Protein AF-A0A022LLM8-F1 (afdb_monomer_lite)

Sequence (289 aa):
MHASQRLRESHFSVQIESESASVADLLPEWTVADRVGVVVHEPLGALGASLLIQAAISRFYAFDPQRRDHAAQYPPIFMFHVGGRFGDHSPMDFWPPRREVFFDDPDNPYEVLGALRDRGITRLLVPEGVATGLDYAYAAPSGWTDIHSAREQTASAFVYSESGRLGGHDVQLSTDKKQVEAMVTDVLQVEAMIEQFERSSDQDLLDLELGPSTPADLHGWLRMFVARSGEVPSALRRSMEAARKEKVAQGDFTQTYRRVSVDEALGLLVPAEHSPGIPAASVKQPAHA

Secondary structure (DSSP, 8-state):
-THHHH--GGG-EEEETTEEE-HHHHSTT--TT--EEEEE-STTGGGGGHHHHHHHHHHHHHH-THHHHTS-----EEEEEESS-----GGGT--SGGGEEEES-TT-HHHHHHHHHHTT--EEEEESS----SHHHHHSTTHHHHHHHHHHH--EEEEE-TTS--TT-SEEEEE--HHHHHHHHHHH-HHHHHHHHHHS-HHHHHTT--SS--HHHHHHHHHHHHHHGGGS-HHHHHHHHHHHHHHHHTT-EEEEEEEE-HHHHHHTSS-TTT----------PPPP-

Structure (mmCIF, N/CA/C/O backbone):
data_AF-A0A022LLM8-F1
#
_entry.id   AF-A0A022LLM8-F1
#
loop_
_atom_site.group_PDB
_atom_site.id
_atom_site.type_symbol
_atom_site.label_atom_id
_atom_site.label_alt_id
_atom_site.label_comp_id
_atom_site.label_asym_id
_atom_site.label_entity_id
_atom_site.label_seq_id
_atom_site.pdbx_PDB_ins_code
_atom_site.Cartn_x
_atom_site.Cartn_y
_atom_site.Cartn_z
_atom_site.occupancy
_atom_site.B_iso_or_equiv
_atom_site.auth_seq_id
_atom_site.auth_comp_id
_atom_site.auth_asym_id
_atom_site.auth_atom_id
_atom_site.pdbx_PDB_model_num
ATOM 1 N N . MET A 1 1 ? 13.778 8.616 -3.736 1.00 68.44 1 MET A N 1
ATOM 2 C CA . MET A 1 1 ? 12.470 8.152 -3.288 1.00 68.44 1 MET A CA 1
ATOM 3 C C . MET A 1 1 ? 11.612 9.380 -3.370 1.00 68.44 1 MET A C 1
ATOM 5 O O . MET A 1 1 ? 11.856 10.325 -2.631 1.00 68.44 1 MET A O 1
ATOM 9 N N . HIS A 1 2 ? 10.720 9.451 -4.343 1.00 78.44 2 HIS A N 1
ATOM 10 C CA . HIS A 1 2 ? 9.959 10.679 -4.556 1.00 78.44 2 HIS A CA 1
ATOM 11 C C . HIS A 1 2 ? 8.919 10.885 -3.442 1.00 78.44 2 HIS A C 1
ATOM 13 O O . HIS A 1 2 ? 8.557 12.026 -3.151 1.00 78.44 2 HIS A O 1
ATOM 19 N N . ALA A 1 3 ? 8.476 9.822 -2.750 1.00 83.12 3 ALA A N 1
ATOM 20 C CA . ALA A 1 3 ? 7.511 9.946 -1.658 1.00 83.12 3 ALA A CA 1
ATOM 21 C C . ALA A 1 3 ? 8.030 10.790 -0.481 1.00 83.12 3 ALA A C 1
ATOM 23 O O . ALA A 1 3 ? 7.250 11.512 0.145 1.00 83.12 3 ALA A O 1
ATOM 24 N N . SER A 1 4 ? 9.340 10.763 -0.191 1.00 85.50 4 SER A N 1
ATOM 25 C CA . SER A 1 4 ? 9.927 11.575 0.889 1.00 85.50 4 SER A CA 1
ATOM 26 C C . SER A 1 4 ? 9.794 13.079 0.624 1.00 85.50 4 SER A C 1
ATOM 28 O O . SER A 1 4 ? 9.658 13.872 1.560 1.00 85.50 4 SER A O 1
ATOM 30 N N . GLN A 1 5 ? 9.748 13.485 -0.641 1.00 85.00 5 GLN A N 1
ATOM 31 C CA . GLN A 1 5 ? 9.535 14.871 -1.036 1.00 85.00 5 GLN A CA 1
ATOM 32 C C . GLN A 1 5 ? 8.041 15.190 -1.193 1.00 85.00 5 GLN A C 1
ATOM 34 O O . GLN A 1 5 ? 7.598 16.246 -0.745 1.00 85.00 5 GLN A O 1
ATOM 39 N N . ARG A 1 6 ? 7.241 14.254 -1.727 1.00 88.06 6 ARG A N 1
ATOM 40 C CA . ARG A 1 6 ? 5.823 14.469 -2.078 1.00 88.06 6 ARG A CA 1
ATOM 41 C C . ARG A 1 6 ? 4.826 14.296 -0.926 1.00 88.06 6 ARG A C 1
ATOM 43 O O . ARG A 1 6 ? 3.747 14.881 -0.979 1.00 88.06 6 ARG A O 1
ATOM 50 N N . LEU A 1 7 ? 5.142 13.516 0.113 1.00 94.19 7 LEU A N 1
ATOM 51 C CA . LEU A 1 7 ? 4.166 13.132 1.146 1.00 94.19 7 LEU A CA 1
ATOM 52 C C . LEU A 1 7 ? 4.461 13.730 2.525 1.00 94.19 7 LEU A C 1
ATOM 54 O O . LEU A 1 7 ? 5.592 13.699 3.025 1.00 94.19 7 LEU A O 1
ATOM 58 N N . ARG A 1 8 ? 3.408 14.245 3.165 1.00 96.00 8 ARG A N 1
ATOM 59 C CA . ARG A 1 8 ? 3.354 14.718 4.555 1.00 96.00 8 ARG A CA 1
ATOM 60 C C . ARG A 1 8 ? 2.035 14.248 5.166 1.00 96.00 8 ARG A C 1
ATOM 62 O O . ARG A 1 8 ? 1.045 14.160 4.448 1.00 96.00 8 ARG A O 1
ATOM 69 N N . GLU A 1 9 ? 2.015 13.987 6.473 1.00 97.38 9 GLU A N 1
ATOM 70 C CA . GLU A 1 9 ? 0.786 13.573 7.175 1.00 97.38 9 GLU A CA 1
ATOM 71 C C . GLU A 1 9 ? -0.332 14.621 7.018 1.00 97.38 9 GLU A C 1
ATOM 73 O O . GLU A 1 9 ? -1.492 14.268 6.857 1.00 97.38 9 GLU A O 1
ATOM 78 N N . SER A 1 10 ? 0.022 15.910 6.937 1.00 96.94 10 SER A N 1
ATOM 79 C CA . SER A 1 10 ? -0.916 17.019 6.701 1.00 96.94 10 SER A CA 1
ATOM 80 C C . SER A 1 10 ? -1.571 17.034 5.313 1.00 96.94 10 SER A C 1
ATOM 82 O O . SER A 1 10 ? -2.418 17.885 5.053 1.00 96.94 10 SER A O 1
ATOM 84 N N . HIS A 1 11 ? -1.186 16.136 4.401 1.00 96.94 11 HIS A N 1
ATOM 85 C CA . HIS A 1 11 ? -1.867 15.975 3.113 1.00 96.94 11 HIS A CA 1
ATOM 86 C C . HIS A 1 11 ? -3.145 15.139 3.220 1.00 96.94 11 HIS A C 1
ATOM 88 O O . HIS A 1 11 ? -3.886 15.065 2.239 1.00 96.94 11 HIS A O 1
ATOM 94 N N . PHE A 1 12 ? -3.390 14.513 4.372 1.00 97.75 12 PHE A N 1
ATOM 95 C CA . PHE A 1 12 ? -4.508 13.609 4.591 1.00 97.75 12 PHE A CA 1
ATOM 96 C C . PHE A 1 12 ? -5.430 14.172 5.669 1.00 97.75 12 PHE A C 1
ATOM 98 O O . PHE A 1 12 ? -4.990 14.500 6.771 1.00 97.75 12 PHE A O 1
ATOM 105 N N . SER A 1 13 ? -6.719 14.248 5.362 1.00 97.94 13 SER A N 1
ATOM 106 C CA . SER A 1 13 ? -7.764 14.378 6.372 1.00 97.94 13 SER A CA 1
ATOM 107 C C . SER A 1 13 ? -8.229 12.980 6.753 1.00 97.94 13 SER A C 1
ATOM 109 O O . SER A 1 13 ? -8.586 12.192 5.879 1.00 97.94 13 SER A O 1
ATOM 111 N N . VAL A 1 14 ? -8.186 12.657 8.045 1.00 98.56 14 VAL A N 1
ATOM 112 C CA . VAL A 1 14 ? -8.568 11.341 8.566 1.00 98.56 14 VAL A CA 1
ATOM 113 C C . VAL A 1 14 ? -9.816 11.498 9.422 1.00 98.56 14 VAL A C 1
ATOM 115 O O . VAL A 1 14 ? -9.882 12.389 10.270 1.00 98.56 14 VAL A O 1
ATOM 118 N N . GLN A 1 15 ? -10.792 10.623 9.212 1.00 98.56 15 GLN A N 1
ATOM 119 C CA . GLN A 1 15 ? -11.901 10.424 10.134 1.00 98.56 15 GLN A CA 1
ATOM 120 C C . GLN A 1 15 ? -11.922 8.974 10.608 1.00 98.56 15 GLN A C 1
ATOM 122 O O . GLN A 1 15 ? -11.769 8.060 9.796 1.00 98.56 15 GLN A O 1
ATOM 127 N N . ILE A 1 16 ? -12.120 8.778 11.908 1.00 98.50 16 ILE A N 1
ATOM 128 C CA . ILE A 1 16 ? -12.307 7.472 12.547 1.00 98.50 16 ILE A CA 1
ATOM 129 C C . ILE A 1 16 ? -13.617 7.553 13.326 1.00 98.50 16 ILE A C 1
ATOM 131 O O . ILE A 1 16 ? -13.781 8.460 14.130 1.00 98.50 16 ILE A O 1
ATOM 135 N N . GLU A 1 17 ? -14.569 6.660 13.052 1.00 96.56 17 GLU A N 1
ATOM 136 C CA . GLU A 1 17 ? -15.909 6.678 13.668 1.00 96.56 17 GLU A CA 1
ATOM 137 C C . GLU A 1 17 ? -16.604 8.052 13.535 1.00 96.56 17 GLU A C 1
ATOM 139 O O . GLU A 1 17 ? -17.300 8.516 14.431 1.00 96.56 17 GLU A O 1
ATOM 144 N N . SER A 1 18 ? -16.401 8.712 12.385 1.00 92.56 18 SER A N 1
ATOM 145 C CA . SER A 1 18 ? -16.864 10.080 12.078 1.00 92.56 18 SER A CA 1
ATOM 146 C C . SER A 1 18 ? -16.216 11.210 12.894 1.00 92.56 18 SER A C 1
ATOM 148 O O . SER A 1 18 ? -16.563 12.375 12.696 1.00 92.56 18 SER A O 1
ATOM 150 N N . GLU A 1 19 ? -15.242 10.913 13.752 1.00 97.31 19 GLU A N 1
ATOM 151 C CA . GLU A 1 19 ? -14.455 11.916 14.466 1.00 97.31 19 GLU A CA 1
ATOM 152 C C . GLU A 1 19 ? -13.187 12.279 13.690 1.00 97.31 19 GLU A C 1
ATOM 154 O O . GLU A 1 19 ? -12.546 11.427 13.075 1.00 97.31 19 GLU A O 1
ATOM 159 N N . SER A 1 20 ? -12.809 13.561 13.717 1.00 98.00 20 SER A N 1
ATOM 160 C CA . SER A 1 20 ? -11.552 14.015 13.116 1.00 98.00 20 SER A CA 1
ATOM 161 C C . SER A 1 20 ? -10.369 13.395 13.854 1.00 98.00 20 SER A C 1
ATOM 163 O O . SER A 1 20 ? -10.250 13.538 15.068 1.00 98.00 20 SER A O 1
ATOM 165 N N . ALA A 1 21 ? -9.455 12.793 13.103 1.00 98.38 21 ALA A N 1
ATOM 166 C CA . ALA A 1 21 ? -8.284 12.106 13.624 1.00 98.38 21 ALA A CA 1
ATOM 167 C C . ALA A 1 21 ? -7.021 12.502 12.843 1.00 98.38 21 ALA A C 1
ATOM 169 O O . ALA A 1 21 ? -7.078 13.179 11.812 1.00 98.38 21 ALA A O 1
ATOM 170 N N . SER A 1 22 ? -5.862 12.079 13.336 1.00 98.31 22 SER A N 1
ATOM 171 C CA . SER A 1 22 ? -4.580 12.207 12.647 1.00 98.31 22 SER A CA 1
ATOM 172 C C . SER A 1 22 ? -4.141 10.886 12.005 1.00 98.31 22 SER A C 1
ATOM 174 O O . SER A 1 22 ? -4.646 9.807 12.316 1.00 98.31 22 SER A O 1
ATOM 176 N N . VAL A 1 23 ? -3.127 10.949 11.136 1.00 98.56 23 VAL A N 1
ATOM 177 C CA . VAL A 1 23 ? -2.456 9.741 10.617 1.00 98.56 23 VAL A CA 1
ATOM 178 C C . VAL A 1 23 ? -1.813 8.927 11.753 1.00 98.56 23 VAL A C 1
ATOM 180 O O . VAL A 1 23 ? -1.744 7.702 11.667 1.00 98.56 23 VAL A O 1
ATOM 183 N N . ALA A 1 24 ? -1.379 9.580 12.835 1.00 97.75 24 ALA A N 1
ATOM 184 C CA . ALA A 1 24 ? -0.835 8.901 14.007 1.00 97.75 24 ALA A CA 1
ATOM 185 C C . ALA A 1 24 ? -1.912 8.129 14.789 1.00 97.75 24 ALA A C 1
ATOM 187 O O . ALA A 1 24 ? -1.612 7.058 15.303 1.00 97.75 24 ALA A O 1
ATOM 188 N N . ASP A 1 25 ? -3.148 8.633 14.836 1.00 97.94 25 ASP A N 1
ATOM 189 C CA . ASP A 1 25 ? -4.279 7.938 15.473 1.00 97.94 25 ASP A CA 1
ATOM 190 C C . ASP A 1 25 ? -4.744 6.739 14.636 1.00 97.94 25 ASP A C 1
ATOM 192 O O . ASP A 1 25 ? -5.136 5.705 15.171 1.00 97.94 25 ASP A O 1
ATOM 196 N N . LEU A 1 26 ? -4.656 6.859 13.308 1.00 98.19 26 LEU A N 1
ATOM 197 C CA . LEU A 1 26 ? -4.932 5.773 12.367 1.00 98.19 26 LEU A CA 1
ATOM 198 C C . LEU A 1 26 ? -3.908 4.633 12.465 1.00 98.19 26 LEU A C 1
ATOM 200 O O . LEU A 1 26 ? -4.249 3.466 12.282 1.00 98.19 26 LEU A O 1
ATOM 204 N N . LEU A 1 27 ? -2.646 4.975 12.728 1.00 97.88 27 LEU A N 1
ATOM 205 C CA . LEU A 1 27 ? -1.516 4.049 12.806 1.00 97.88 27 LEU A CA 1
ATOM 206 C C . LEU A 1 27 ? -0.787 4.232 14.152 1.00 97.88 27 LEU A C 1
ATOM 208 O O . LEU A 1 27 ? 0.352 4.725 14.179 1.00 97.88 27 LEU A O 1
ATOM 212 N N . PRO A 1 28 ? -1.444 3.866 15.270 1.00 95.75 28 PRO A N 1
ATOM 213 C CA . PRO A 1 28 ? -0.946 4.143 16.609 1.00 95.75 28 PRO A CA 1
ATOM 214 C C . PRO A 1 28 ? 0.285 3.298 16.927 1.00 95.75 28 PRO A C 1
ATOM 216 O O . PRO A 1 28 ? 0.506 2.235 16.341 1.00 95.75 28 PRO A O 1
ATOM 219 N N . GLU A 1 29 ? 1.087 3.783 17.875 1.00 95.38 29 GLU A N 1
ATOM 220 C CA . GLU A 1 29 ? 2.262 3.069 18.402 1.00 95.38 29 GLU A CA 1
ATOM 221 C C . GLU A 1 29 ? 3.287 2.693 17.319 1.00 95.38 29 GLU A C 1
ATOM 223 O O . GLU A 1 29 ? 3.958 1.670 17.399 1.00 95.38 29 GLU A O 1
ATOM 228 N N . TRP A 1 30 ? 3.409 3.530 16.285 1.00 97.62 30 TRP A N 1
ATOM 229 C CA . TRP A 1 30 ? 4.404 3.346 15.232 1.00 97.62 30 TRP A CA 1
ATOM 230 C C . TRP A 1 30 ? 5.834 3.335 15.793 1.00 97.62 30 TRP A C 1
ATOM 232 O O . TRP A 1 30 ? 6.191 4.148 16.647 1.00 97.62 30 TRP A O 1
ATOM 242 N N . THR A 1 31 ? 6.672 2.459 15.254 1.00 96.75 31 THR A N 1
ATOM 243 C CA . THR A 1 31 ? 8.060 2.205 15.634 1.00 96.75 31 THR A CA 1
ATOM 244 C C . THR A 1 31 ? 8.960 2.082 14.399 1.00 96.75 31 THR A C 1
ATOM 246 O O . THR A 1 31 ? 8.518 2.062 13.249 1.00 96.75 31 THR A O 1
ATOM 249 N N . VAL A 1 32 ? 10.271 1.937 14.621 1.00 95.31 32 VAL A N 1
ATOM 250 C CA . VAL A 1 32 ? 11.229 1.620 13.546 1.00 95.31 32 VAL A CA 1
ATOM 251 C C . VAL A 1 32 ? 11.016 0.235 12.924 1.00 95.31 32 VAL A C 1
ATOM 253 O O . VAL A 1 32 ? 11.517 -0.007 11.828 1.00 95.31 32 VAL A O 1
ATOM 256 N N . ALA A 1 33 ? 10.321 -0.667 13.622 1.00 96.38 33 ALA A N 1
ATOM 257 C CA . ALA A 1 33 ? 10.080 -2.032 13.176 1.00 96.38 33 ALA A CA 1
ATOM 258 C C . ALA A 1 33 ? 8.809 -2.165 12.328 1.00 96.38 33 ALA A C 1
ATOM 260 O O . ALA A 1 33 ? 8.604 -3.232 11.756 1.00 96.38 33 ALA A O 1
ATOM 261 N N . ASP A 1 34 ? 7.990 -1.112 12.224 1.00 98.38 34 ASP A N 1
ATOM 262 C CA . ASP A 1 34 ? 6.730 -1.171 11.492 1.00 98.38 34 ASP A CA 1
ATOM 263 C C . ASP A 1 34 ? 6.923 -1.401 9.995 1.00 98.38 34 ASP A C 1
ATOM 265 O O . ASP A 1 34 ? 7.771 -0.780 9.345 1.00 98.38 34 ASP A O 1
ATOM 269 N N . ARG A 1 35 ? 6.099 -2.299 9.451 1.00 98.44 35 ARG A N 1
ATOM 270 C CA . ARG A 1 35 ? 6.098 -2.712 8.046 1.00 98.44 35 ARG A CA 1
ATOM 271 C C . ARG A 1 35 ? 4.667 -2.864 7.568 1.00 98.44 35 ARG A C 1
ATOM 273 O O . ARG A 1 35 ? 3.840 -3.467 8.252 1.00 98.44 35 ARG A O 1
ATOM 280 N N . VAL A 1 36 ? 4.391 -2.342 6.378 1.00 98.81 36 VAL A N 1
ATOM 281 C CA . VAL A 1 36 ? 3.050 -2.378 5.785 1.00 98.81 36 VAL A CA 1
ATOM 282 C C . VAL A 1 36 ? 2.987 -3.503 4.768 1.00 98.81 36 VAL A C 1
ATOM 284 O O . VAL A 1 36 ? 3.843 -3.583 3.890 1.00 98.81 36 VAL A O 1
ATOM 287 N N . GLY A 1 37 ? 1.983 -4.361 4.873 1.00 98.81 37 GLY A N 1
ATOM 288 C CA . GLY A 1 37 ? 1.657 -5.368 3.874 1.00 98.81 37 GLY A CA 1
ATOM 289 C C . GLY A 1 37 ? 0.328 -5.042 3.217 1.00 98.81 37 GLY A C 1
ATOM 290 O O . GLY A 1 37 ? -0.626 -4.694 3.906 1.00 98.81 37 GLY A O 1
ATOM 291 N N . VAL A 1 38 ? 0.268 -5.151 1.895 1.00 98.88 38 VAL A N 1
ATOM 292 C CA . VAL A 1 38 ? -0.942 -4.926 1.102 1.00 98.88 38 VAL A CA 1
ATOM 293 C C . VAL A 1 38 ? -1.188 -6.161 0.251 1.00 98.88 38 VAL A C 1
ATOM 295 O O . VAL A 1 38 ? -0.361 -6.503 -0.589 1.00 98.88 38 VAL A O 1
ATOM 298 N N . VAL A 1 39 ? -2.301 -6.845 0.484 1.00 98.81 39 VAL A N 1
ATOM 299 C CA . VAL A 1 39 ? -2.744 -7.977 -0.338 1.00 98.81 39 VAL A CA 1
ATOM 300 C C . VAL A 1 39 ? -3.554 -7.449 -1.515 1.00 98.81 39 VAL A C 1
ATOM 302 O O . VAL A 1 39 ? -4.333 -6.515 -1.338 1.00 98.81 39 VAL A O 1
ATOM 305 N N . VAL A 1 40 ? -3.374 -8.023 -2.706 1.00 98.12 40 VAL A N 1
ATOM 306 C CA . VAL A 1 40 ? -4.085 -7.650 -3.939 1.00 98.12 40 VAL A CA 1
ATOM 307 C C . VAL A 1 40 ? -4.531 -8.903 -4.673 1.00 98.12 40 VAL A C 1
ATOM 309 O O . VAL A 1 40 ? -3.737 -9.825 -4.865 1.00 98.12 40 VAL A O 1
ATOM 312 N N . HIS A 1 41 ? -5.795 -8.905 -5.093 1.00 96.69 41 HIS A N 1
ATOM 313 C CA . HIS A 1 41 ? -6.445 -10.016 -5.798 1.00 96.69 41 HIS A CA 1
ATOM 314 C C . HIS A 1 41 ? -6.812 -9.682 -7.248 1.00 96.69 41 HIS A C 1
ATOM 316 O O . HIS A 1 41 ? -7.139 -10.583 -8.012 1.00 96.69 41 HIS A O 1
ATOM 322 N N . GLU A 1 42 ? -6.757 -8.404 -7.636 1.00 95.81 42 GLU A N 1
ATOM 323 C CA . GLU A 1 42 ? -7.241 -7.930 -8.935 1.00 95.81 42 GLU A CA 1
ATOM 324 C C . GLU A 1 42 ? -6.324 -6.863 -9.548 1.00 95.81 42 GLU A C 1
ATOM 326 O O . GLU A 1 42 ? -5.639 -6.143 -8.807 1.00 95.81 42 GLU A O 1
ATOM 331 N N . PRO A 1 43 ? -6.296 -6.722 -10.892 1.00 97.62 43 PRO A N 1
ATOM 332 C CA . PRO A 1 43 ? -5.475 -5.734 -11.587 1.00 97.62 43 PRO A CA 1
ATOM 333 C C . PRO A 1 43 ? -5.624 -4.321 -11.009 1.00 97.62 43 PRO A C 1
ATOM 335 O O . PRO A 1 43 ? -6.696 -3.728 -11.060 1.00 97.62 43 PRO A O 1
ATOM 338 N N . LEU A 1 44 ? -4.522 -3.756 -10.504 1.00 97.69 44 LEU A N 1
ATOM 339 C CA . LEU A 1 44 ? -4.463 -2.426 -9.883 1.00 97.69 44 LEU A CA 1
ATOM 340 C C . LEU A 1 44 ? -5.378 -2.247 -8.655 1.00 97.69 44 LEU A C 1
ATOM 342 O O . LEU A 1 44 ? -5.620 -1.112 -8.237 1.00 97.69 44 LEU A O 1
ATOM 346 N N . GLY A 1 45 ? -5.843 -3.337 -8.034 1.00 97.31 45 GLY A N 1
ATOM 347 C CA . GLY A 1 45 ? -6.767 -3.292 -6.897 1.00 97.31 45 GLY A CA 1
ATOM 348 C C . GLY A 1 45 ? -6.235 -2.485 -5.706 1.00 97.31 45 GLY A C 1
ATOM 349 O O . GLY A 1 45 ? -6.991 -1.750 -5.069 1.00 97.31 45 GLY A O 1
ATOM 350 N N . ALA A 1 46 ? -4.916 -2.495 -5.466 1.00 97.69 46 ALA A N 1
ATOM 351 C CA . ALA A 1 46 ? -4.278 -1.691 -4.413 1.00 97.69 46 ALA A CA 1
ATOM 352 C C . ALA A 1 46 ? -4.511 -0.177 -4.554 1.00 97.69 46 ALA A C 1
ATOM 354 O O . ALA A 1 46 ? -4.400 0.557 -3.568 1.00 97.69 46 ALA A O 1
ATOM 355 N N . LEU A 1 47 ? -4.876 0.320 -5.743 1.00 97.94 47 LEU A N 1
ATOM 356 C CA . LEU A 1 47 ? -5.238 1.726 -5.922 1.00 97.94 47 LEU A CA 1
ATOM 357 C C . LEU A 1 47 ? -6.495 2.109 -5.132 1.00 97.94 47 LEU A C 1
ATOM 359 O O . LEU A 1 47 ? -6.658 3.287 -4.799 1.00 97.94 47 LEU A O 1
ATOM 363 N N . GLY A 1 48 ? -7.336 1.139 -4.770 1.00 97.88 48 GLY A N 1
ATOM 364 C CA . GLY A 1 48 ? -8.442 1.285 -3.825 1.00 97.88 48 GLY A CA 1
ATOM 365 C C . GLY A 1 48 ? -8.006 1.627 -2.396 1.00 97.88 48 GLY A C 1
ATOM 366 O O . GLY A 1 48 ? -8.775 2.225 -1.649 1.00 97.88 48 GLY A O 1
ATOM 367 N N . ALA A 1 49 ? -6.745 1.362 -2.043 1.00 98.44 49 ALA A N 1
ATOM 368 C CA . ALA A 1 49 ? -6.157 1.720 -0.754 1.00 98.44 49 ALA A CA 1
ATOM 369 C C . ALA A 1 49 ? -5.031 2.754 -0.827 1.00 98.44 49 ALA A C 1
ATOM 371 O O . ALA A 1 49 ? -4.296 2.966 0.140 1.00 98.44 49 ALA A O 1
ATOM 372 N N . SER A 1 50 ? -4.889 3.420 -1.970 1.00 98.31 50 SER A N 1
ATOM 373 C CA . SER A 1 50 ? -3.787 4.344 -2.233 1.00 98.31 50 SER A CA 1
ATOM 374 C C . SER A 1 50 ? -3.598 5.443 -1.178 1.00 98.31 50 SER A C 1
ATOM 376 O O . SER A 1 50 ? -2.455 5.782 -0.880 1.00 98.31 50 SER A O 1
ATOM 378 N N . LEU A 1 51 ? -4.669 5.983 -0.584 1.00 98.50 51 LEU A N 1
ATOM 379 C CA . LEU A 1 51 ? -4.563 7.001 0.461 1.00 98.50 51 LEU A CA 1
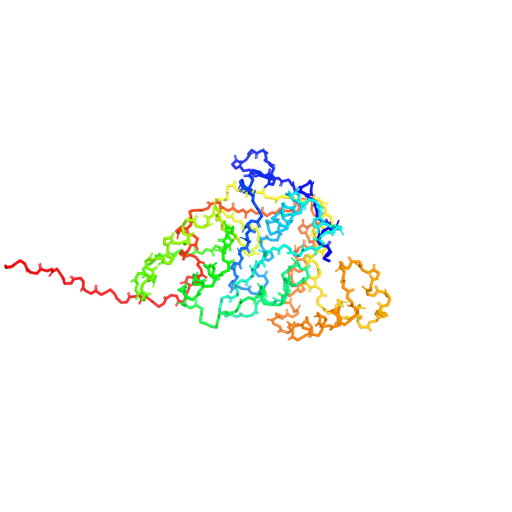ATOM 380 C C . LEU A 1 51 ? -4.037 6.414 1.768 1.00 98.50 51 LEU A C 1
ATOM 382 O O . LEU A 1 51 ? -3.182 7.034 2.387 1.00 98.50 51 LEU A O 1
ATOM 386 N N . LEU A 1 52 ? -4.487 5.224 2.176 1.00 98.75 52 LEU A N 1
ATOM 387 C CA . LEU A 1 52 ? -3.993 4.577 3.395 1.00 98.75 52 LEU A CA 1
ATOM 388 C C . LEU A 1 52 ? -2.531 4.143 3.240 1.00 98.75 52 LEU A C 1
ATOM 390 O O . LEU A 1 52 ? -1.726 4.361 4.145 1.00 98.75 52 LEU A O 1
ATOM 394 N N . ILE A 1 53 ? -2.165 3.615 2.068 1.00 98.75 53 ILE A N 1
ATOM 395 C CA . ILE A 1 53 ? -0.777 3.281 1.722 1.00 98.75 53 ILE A CA 1
ATOM 396 C C . ILE A 1 53 ? 0.103 4.532 1.830 1.00 98.75 53 ILE A C 1
ATOM 398 O O . ILE A 1 53 ? 1.108 4.531 2.540 1.00 98.75 53 ILE A O 1
ATOM 402 N N . GLN A 1 54 ? -0.286 5.627 1.174 1.00 98.50 54 GLN A N 1
ATOM 403 C CA . GLN A 1 54 ? 0.494 6.865 1.181 1.00 98.50 54 GLN A CA 1
ATOM 404 C C . GLN A 1 54 ? 0.491 7.568 2.549 1.00 98.50 54 GLN A C 1
ATOM 406 O O . GLN A 1 54 ? 1.505 8.158 2.929 1.00 98.50 54 GLN A O 1
ATOM 411 N N . ALA A 1 55 ? -0.584 7.454 3.334 1.00 98.50 55 ALA A N 1
ATOM 412 C CA . ALA A 1 55 ? -0.615 7.913 4.719 1.00 98.50 55 ALA A CA 1
ATOM 413 C C . ALA A 1 55 ? 0.402 7.141 5.572 1.00 98.50 55 ALA A C 1
ATOM 415 O O . ALA A 1 55 ? 1.194 7.766 6.280 1.00 98.50 55 ALA A O 1
ATOM 416 N N . ALA A 1 56 ? 0.483 5.815 5.429 1.00 98.56 56 ALA A N 1
ATOM 417 C CA . ALA A 1 56 ? 1.482 4.999 6.119 1.00 98.56 56 ALA A CA 1
ATOM 418 C C . ALA A 1 56 ? 2.924 5.328 5.686 1.00 98.56 56 ALA A C 1
ATOM 420 O O . ALA A 1 56 ? 3.822 5.415 6.526 1.00 98.56 56 ALA A O 1
ATOM 421 N N . ILE A 1 57 ? 3.156 5.604 4.397 1.00 97.88 57 ILE A N 1
ATOM 422 C CA . ILE A 1 57 ? 4.454 6.110 3.915 1.00 97.88 57 ILE A CA 1
ATOM 423 C C . ILE A 1 57 ? 4.777 7.464 4.561 1.00 97.88 57 ILE A C 1
ATOM 425 O O . ILE A 1 57 ? 5.902 7.699 5.009 1.00 97.88 57 ILE A O 1
ATOM 429 N N . SER A 1 58 ? 3.796 8.365 4.653 1.00 97.75 58 SER A N 1
ATOM 430 C CA . SER A 1 58 ? 3.993 9.662 5.300 1.00 97.75 58 SER A CA 1
ATOM 431 C C . SER A 1 58 ? 4.326 9.513 6.789 1.00 97.75 58 SER A C 1
ATOM 433 O O . SER A 1 58 ? 5.224 10.211 7.267 1.00 97.75 58 SER A O 1
ATOM 435 N N . ARG A 1 59 ? 3.699 8.543 7.475 1.00 97.81 59 ARG A N 1
ATOM 436 C CA . ARG A 1 59 ? 3.961 8.190 8.875 1.00 97.81 59 ARG A CA 1
ATOM 437 C C . ARG A 1 59 ? 5.385 7.689 9.076 1.00 97.81 59 ARG A C 1
ATOM 439 O O . ARG A 1 59 ? 6.068 8.145 9.988 1.00 97.81 59 ARG A O 1
ATOM 446 N N . PHE A 1 60 ? 5.867 6.818 8.190 1.00 97.69 60 PHE A N 1
ATOM 447 C CA . PHE A 1 60 ? 7.239 6.306 8.218 1.00 97.69 60 PHE A CA 1
ATOM 448 C C . PHE A 1 60 ? 8.293 7.426 8.209 1.00 97.69 60 PHE A C 1
ATOM 450 O O . PHE A 1 60 ? 9.273 7.353 8.957 1.00 97.69 60 PHE A O 1
ATOM 457 N N . TYR A 1 61 ? 8.086 8.462 7.389 1.00 96.31 61 TYR A N 1
ATOM 458 C CA . TYR A 1 61 ? 8.980 9.621 7.326 1.00 96.31 61 TYR A CA 1
ATOM 459 C C . TYR A 1 61 ? 8.720 10.661 8.423 1.00 96.31 61 TYR A C 1
ATOM 461 O O . TYR A 1 61 ? 9.622 11.420 8.759 1.00 96.31 61 TYR A O 1
ATOM 469 N N . ALA A 1 62 ? 7.497 10.763 8.946 1.00 96.12 62 ALA A N 1
ATOM 470 C CA . ALA A 1 62 ? 7.188 11.649 10.069 1.00 96.12 62 ALA A CA 1
ATOM 471 C C . ALA A 1 62 ? 7.770 11.117 11.388 1.00 96.12 62 ALA A C 1
ATOM 473 O O . ALA A 1 62 ? 8.243 11.902 12.204 1.00 96.12 62 ALA A O 1
ATOM 474 N N . PHE A 1 63 ? 7.782 9.792 11.565 1.00 96.44 63 PHE A N 1
ATOM 475 C CA . PHE A 1 63 ? 8.349 9.126 12.734 1.00 96.44 63 PHE A CA 1
ATOM 476 C C . PHE A 1 63 ? 9.862 9.352 12.865 1.00 96.44 63 PHE A C 1
ATOM 478 O O . PHE A 1 63 ? 10.363 9.572 13.964 1.00 96.44 63 PHE A O 1
ATOM 485 N N . ASP A 1 64 ? 10.586 9.324 11.746 1.00 95.19 64 ASP A N 1
ATOM 486 C CA . ASP A 1 64 ? 12.017 9.626 11.699 1.00 95.19 64 ASP A CA 1
ATOM 487 C C . ASP A 1 64 ? 12.320 10.525 10.486 1.00 95.19 64 ASP A C 1
ATOM 489 O O . ASP A 1 64 ? 12.559 10.033 9.374 1.00 95.19 64 ASP A O 1
ATOM 493 N N . PRO A 1 65 ? 12.301 11.858 10.684 1.00 92.19 65 PRO A N 1
ATOM 494 C CA . PRO A 1 65 ? 12.513 12.830 9.615 1.00 92.19 65 PRO A CA 1
ATOM 495 C C . PRO A 1 65 ? 13.878 12.730 8.931 1.00 92.19 65 PRO A C 1
ATOM 497 O O . PRO A 1 65 ? 14.002 13.158 7.783 1.00 92.19 65 PRO A O 1
ATOM 500 N N . GLN A 1 66 ? 14.893 12.134 9.576 1.00 91.88 66 GLN A N 1
ATOM 501 C CA . GLN A 1 66 ? 16.223 11.984 8.973 1.00 91.88 66 GLN A CA 1
ATOM 502 C C . GLN A 1 66 ? 16.182 11.118 7.711 1.00 91.88 66 GLN A C 1
ATOM 504 O O . GLN A 1 66 ? 17.006 11.299 6.815 1.00 91.88 66 GLN A O 1
ATOM 509 N N . ARG A 1 67 ? 15.185 10.232 7.596 1.00 92.44 67 ARG A N 1
ATOM 510 C CA . ARG A 1 67 ? 14.960 9.360 6.434 1.00 92.44 67 ARG A CA 1
ATOM 511 C C . ARG A 1 67 ? 14.596 10.106 5.158 1.00 92.44 67 ARG A C 1
ATOM 513 O O . ARG A 1 67 ? 14.619 9.501 4.087 1.00 92.44 67 ARG A O 1
ATOM 520 N N . ARG A 1 68 ? 14.221 11.386 5.257 1.00 88.62 68 ARG A N 1
ATOM 521 C CA . ARG A 1 68 ? 13.932 12.208 4.079 1.00 88.62 68 ARG A CA 1
ATOM 522 C C . ARG A 1 68 ? 15.213 12.598 3.345 1.00 88.62 68 ARG A C 1
ATOM 524 O O . ARG A 1 68 ? 15.264 12.395 2.135 1.00 88.62 68 ARG A O 1
ATOM 531 N N . ASP A 1 69 ? 16.233 13.037 4.090 1.00 80.69 69 ASP A N 1
ATOM 532 C CA . ASP A 1 69 ? 17.395 13.732 3.515 1.00 80.69 69 ASP A CA 1
ATOM 533 C C . ASP A 1 69 ? 18.751 13.123 3.932 1.00 80.69 69 ASP A C 1
ATOM 535 O O . ASP A 1 69 ? 19.620 12.904 3.093 1.00 80.69 69 ASP A O 1
ATOM 539 N N . HIS A 1 70 ? 18.951 12.810 5.219 1.00 76.81 70 HIS A N 1
ATOM 540 C CA . HIS A 1 70 ? 20.263 12.424 5.769 1.00 76.81 70 HIS A CA 1
ATOM 541 C C . HIS A 1 70 ? 20.522 10.911 5.776 1.00 76.81 70 HIS A C 1
ATOM 543 O O . HIS A 1 70 ? 21.666 10.475 5.669 1.00 76.81 70 HIS A O 1
ATOM 549 N N . ALA A 1 71 ? 19.463 10.114 5.902 1.00 84.12 71 ALA A N 1
ATOM 550 C CA . ALA A 1 71 ? 19.491 8.656 5.917 1.00 84.12 71 ALA A CA 1
ATOM 551 C C . ALA A 1 71 ? 18.427 8.112 4.954 1.00 84.12 71 ALA A C 1
ATOM 553 O O . ALA A 1 71 ? 17.542 7.356 5.351 1.00 84.12 71 ALA A O 1
ATOM 554 N N . ALA A 1 72 ? 18.478 8.570 3.698 1.00 86.56 72 ALA A N 1
ATOM 555 C CA . ALA A 1 72 ? 17.495 8.258 2.665 1.00 86.56 72 ALA A CA 1
ATOM 556 C C . ALA A 1 72 ? 17.164 6.753 2.617 1.00 86.56 72 ALA A C 1
ATOM 558 O O . ALA A 1 72 ? 18.004 5.924 2.265 1.00 86.56 72 ALA A O 1
ATOM 559 N N . GLN A 1 73 ? 15.926 6.404 2.978 1.00 90.06 73 GLN A N 1
ATOM 560 C CA . GLN A 1 73 ? 15.458 5.024 3.088 1.00 90.06 73 GLN A CA 1
ATOM 561 C C . GLN A 1 73 ? 14.024 4.855 2.579 1.00 90.06 73 GLN A C 1
ATOM 563 O O . GLN A 1 73 ? 13.129 5.619 2.950 1.00 90.06 73 GLN A O 1
ATOM 568 N N . TYR A 1 74 ? 13.799 3.842 1.732 1.00 90.94 74 TYR A N 1
ATOM 569 C CA . TYR A 1 74 ? 12.458 3.538 1.233 1.00 90.94 74 TYR A CA 1
ATOM 570 C C . TYR A 1 74 ? 11.616 2.923 2.362 1.00 90.94 74 TYR A C 1
ATOM 572 O O . TYR A 1 74 ? 12.110 2.010 3.043 1.00 90.94 74 TYR A O 1
ATOM 580 N N . PRO A 1 75 ? 10.343 3.328 2.520 1.00 94.81 75 PRO A N 1
ATOM 581 C CA . PRO A 1 75 ? 9.460 2.808 3.565 1.00 94.81 75 PRO A CA 1
ATOM 582 C C . PRO A 1 75 ? 9.309 1.288 3.411 1.00 94.81 75 PRO A C 1
ATOM 584 O O . PRO A 1 75 ? 9.174 0.831 2.281 1.00 94.81 75 PRO A O 1
ATOM 587 N N . PRO A 1 76 ? 9.365 0.463 4.469 1.00 96.44 76 PRO A N 1
ATOM 588 C CA . PRO A 1 76 ? 9.300 -0.996 4.351 1.00 96.44 76 PRO A CA 1
ATOM 589 C C . PRO A 1 76 ? 7.858 -1.477 4.097 1.00 96.44 76 PRO A C 1
ATOM 591 O O . PRO A 1 76 ? 7.220 -2.079 4.960 1.00 96.44 76 PRO A O 1
ATOM 594 N N . ILE A 1 77 ? 7.350 -1.181 2.901 1.00 98.31 77 ILE A N 1
ATOM 595 C CA . ILE A 1 77 ? 6.027 -1.569 2.408 1.00 98.31 77 ILE A CA 1
ATOM 596 C C . ILE A 1 77 ? 6.147 -2.735 1.426 1.00 98.31 77 ILE A C 1
ATOM 598 O O . ILE A 1 77 ? 7.115 -2.811 0.670 1.00 98.31 77 ILE A O 1
ATOM 602 N N . PHE A 1 78 ? 5.186 -3.650 1.442 1.00 98.75 78 PHE A N 1
ATOM 603 C CA . PHE A 1 78 ? 5.202 -4.877 0.653 1.00 98.75 78 PHE A CA 1
ATOM 604 C C . PHE A 1 78 ? 3.842 -5.101 -0.004 1.00 98.75 78 PHE A C 1
ATOM 606 O O . PHE A 1 78 ? 2.809 -4.916 0.638 1.00 98.75 78 PHE A O 1
ATOM 613 N N . MET A 1 79 ? 3.856 -5.509 -1.268 1.00 98.62 79 MET A N 1
ATOM 614 C CA . MET A 1 79 ? 2.675 -5.904 -2.027 1.00 98.62 79 MET A CA 1
ATOM 615 C C . MET A 1 79 ? 2.661 -7.423 -2.172 1.00 98.62 79 MET A C 1
ATOM 617 O O . MET A 1 79 ? 3.684 -8.013 -2.515 1.00 98.62 79 MET A O 1
ATOM 621 N N . PHE A 1 80 ? 1.514 -8.044 -1.942 1.00 98.75 80 PHE A N 1
ATOM 622 C CA . PHE A 1 80 ? 1.296 -9.483 -2.038 1.00 98.75 80 PHE A CA 1
ATOM 623 C C . PHE A 1 80 ? 0.219 -9.727 -3.096 1.00 98.75 80 PHE A C 1
ATOM 625 O O . PHE A 1 80 ? -0.969 -9.560 -2.833 1.00 98.75 80 PHE A O 1
ATOM 632 N N . HIS A 1 81 ? 0.646 -10.067 -4.308 1.00 98.56 81 HIS A N 1
ATOM 633 C CA . HIS A 1 81 ? -0.228 -10.381 -5.435 1.00 98.56 81 HIS A CA 1
ATOM 634 C C . HIS A 1 81 ? -0.621 -11.853 -5.371 1.00 98.56 81 HIS A C 1
ATOM 636 O O . HIS A 1 81 ? 0.242 -12.719 -5.511 1.00 98.56 81 HIS A O 1
ATOM 642 N N . VAL A 1 82 ? -1.901 -12.137 -5.155 1.00 98.06 82 VAL A N 1
ATOM 643 C CA . VAL A 1 82 ? -2.414 -13.502 -4.978 1.00 98.06 82 VAL A CA 1
ATOM 644 C C . VAL A 1 82 ? -3.228 -13.907 -6.201 1.00 98.06 82 VAL A C 1
ATOM 646 O O . VAL A 1 82 ? -4.230 -13.270 -6.510 1.00 98.06 82 VAL A O 1
ATOM 649 N N . GLY A 1 83 ? -2.792 -14.953 -6.905 1.00 95.56 83 GLY A N 1
ATOM 650 C CA . GLY A 1 83 ? -3.461 -15.456 -8.107 1.00 95.56 83 GLY A CA 1
ATOM 651 C C . GLY A 1 83 ? -3.105 -14.720 -9.399 1.00 95.56 83 GLY A C 1
ATOM 652 O O . GLY A 1 83 ? -3.769 -14.910 -10.417 1.00 95.56 83 GLY A O 1
ATOM 653 N N . GLY A 1 84 ? -2.080 -13.863 -9.398 1.00 94.69 84 GLY A N 1
ATOM 654 C CA . GLY A 1 84 ? -1.705 -13.136 -10.604 1.00 94.69 84 GLY A CA 1
ATOM 655 C C . GLY A 1 84 ? -0.627 -12.079 -10.420 1.00 94.69 84 GLY A C 1
ATOM 656 O O . GLY A 1 84 ? 0.063 -12.001 -9.405 1.00 94.69 84 GLY A O 1
ATOM 657 N N . ARG A 1 85 ? -0.473 -11.256 -11.459 1.00 96.38 85 ARG A N 1
ATOM 658 C CA . ARG A 1 85 ? 0.426 -10.099 -11.485 1.00 96.38 85 ARG A CA 1
ATOM 659 C C . ARG A 1 85 ? -0.420 -8.873 -11.792 1.00 96.38 85 ARG A C 1
ATOM 661 O O . ARG A 1 85 ? -0.869 -8.703 -12.920 1.00 96.38 85 ARG A O 1
ATOM 668 N N . PHE A 1 86 ? -0.673 -8.042 -10.788 1.00 97.38 86 PHE A N 1
ATOM 669 C CA . PHE A 1 86 ? -1.713 -7.014 -10.858 1.00 97.38 86 PHE A CA 1
ATOM 670 C C . PHE A 1 86 ? -1.177 -5.607 -11.135 1.00 97.38 86 PHE A C 1
ATOM 672 O O . PHE A 1 86 ? -1.793 -4.612 -10.755 1.00 97.38 86 PHE A O 1
ATOM 679 N N . GLY A 1 87 ? -0.043 -5.517 -11.833 1.00 96.50 87 GLY A N 1
ATOM 680 C CA . GLY A 1 87 ? 0.587 -4.267 -12.242 1.00 96.50 87 GLY A CA 1
ATOM 681 C C . GLY A 1 87 ? 1.746 -3.836 -11.346 1.00 96.50 87 GLY A C 1
ATOM 682 O O . GLY A 1 87 ? 1.866 -4.247 -10.191 1.00 96.50 87 GLY A O 1
ATOM 683 N N . ASP A 1 88 ? 2.606 -2.988 -11.909 1.00 96.62 88 ASP A N 1
ATOM 684 C CA . ASP A 1 88 ? 3.777 -2.430 -11.238 1.00 96.62 88 ASP A CA 1
ATOM 685 C C . ASP A 1 88 ? 3.402 -1.246 -10.337 1.00 96.62 88 ASP A C 1
ATOM 687 O O . ASP A 1 88 ? 2.871 -0.240 -10.811 1.00 96.62 88 ASP A O 1
ATOM 691 N N . HIS A 1 89 ? 3.686 -1.379 -9.039 1.00 96.44 89 HIS A N 1
ATOM 692 C CA . HIS A 1 89 ? 3.401 -0.361 -8.027 1.00 96.44 89 HIS A CA 1
ATOM 693 C C . HIS A 1 89 ? 4.670 0.354 -7.544 1.00 96.44 89 HIS A C 1
ATOM 695 O O . HIS A 1 89 ? 4.625 1.126 -6.585 1.00 96.44 89 HIS A O 1
ATOM 701 N N . SER A 1 90 ? 5.814 0.152 -8.200 1.00 94.81 90 SER A N 1
ATOM 702 C CA . SER A 1 90 ? 7.054 0.857 -7.873 1.00 94.81 90 SER A CA 1
ATOM 703 C C . SER A 1 90 ? 6.958 2.393 -7.948 1.00 94.81 90 SER A C 1
ATOM 705 O O . SER A 1 90 ? 7.619 3.026 -7.119 1.00 94.81 90 SER A O 1
ATOM 707 N N . PRO A 1 91 ? 6.099 3.034 -8.782 1.00 92.88 91 PRO A N 1
ATOM 708 C CA . PRO A 1 91 ? 5.849 4.476 -8.676 1.00 92.88 91 PRO A CA 1
ATOM 709 C C . PRO A 1 91 ? 5.140 4.913 -7.383 1.00 92.88 91 PRO A C 1
ATOM 711 O O . PRO A 1 91 ? 4.994 6.101 -7.136 1.00 92.88 91 PRO A O 1
ATOM 714 N N . MET A 1 92 ? 4.697 3.974 -6.543 1.00 93.75 92 MET A N 1
ATOM 715 C CA . MET A 1 92 ? 4.207 4.213 -5.182 1.00 93.75 92 MET A CA 1
ATOM 716 C C . MET A 1 92 ? 5.215 3.773 -4.102 1.00 93.75 92 MET A C 1
ATOM 718 O O . MET A 1 92 ? 4.832 3.509 -2.965 1.00 93.75 92 MET A O 1
ATOM 722 N N . ASP A 1 93 ? 6.505 3.694 -4.444 1.00 93.31 93 ASP A N 1
ATOM 723 C CA . ASP A 1 93 ? 7.620 3.313 -3.562 1.00 93.31 93 ASP A CA 1
ATOM 724 C C . ASP A 1 93 ? 7.591 1.850 -3.054 1.00 93.31 93 ASP A C 1
ATOM 726 O O . ASP A 1 93 ? 8.311 1.491 -2.111 1.00 93.31 93 ASP A O 1
ATOM 730 N N . PHE A 1 94 ? 6.862 0.953 -3.736 1.00 96.12 94 PHE A N 1
ATOM 731 C CA . PHE A 1 94 ? 7.023 -0.506 -3.596 1.00 96.12 94 PHE A CA 1
ATOM 732 C C . PHE A 1 94 ? 8.336 -0.972 -4.255 1.00 96.12 94 PHE A C 1
ATOM 734 O O . PHE A 1 94 ? 8.364 -1.687 -5.251 1.00 96.12 94 PHE A O 1
ATOM 741 N N . TRP A 1 95 ? 9.459 -0.520 -3.699 1.00 93.12 95 TRP A N 1
ATOM 742 C CA . TRP A 1 95 ? 10.799 -0.696 -4.257 1.00 93.12 95 TRP A CA 1
ATOM 743 C C . TRP A 1 95 ? 11.826 -0.978 -3.156 1.00 93.12 95 TRP A C 1
ATOM 745 O O . TRP A 1 95 ? 11.747 -0.343 -2.104 1.00 93.12 95 TRP A O 1
ATOM 755 N N . PRO A 1 96 ? 12.812 -1.884 -3.322 1.00 92.94 96 PRO A N 1
ATOM 756 C CA . PRO A 1 96 ? 13.191 -2.626 -4.531 1.00 92.94 96 PRO A CA 1
ATOM 757 C C . PRO A 1 96 ? 12.185 -3.714 -4.949 1.00 92.94 96 PRO A C 1
ATOM 759 O O . PRO A 1 96 ? 11.325 -4.068 -4.146 1.00 92.94 96 PRO A O 1
ATOM 762 N N . PRO A 1 97 ? 12.328 -4.311 -6.149 1.00 93.06 97 PRO A N 1
ATOM 763 C CA . PRO A 1 97 ? 11.340 -5.217 -6.753 1.00 93.06 97 PRO A CA 1
ATOM 764 C C . PRO A 1 97 ? 10.898 -6.380 -5.868 1.00 93.06 97 PRO A C 1
ATOM 766 O O . PRO A 1 97 ? 9.749 -6.792 -5.906 1.00 93.06 97 PRO A O 1
ATOM 769 N N . ARG A 1 98 ? 11.798 -6.876 -5.011 1.00 94.81 98 ARG A N 1
ATOM 770 C CA . ARG A 1 98 ? 11.521 -7.929 -4.015 1.00 94.81 98 ARG A CA 1
ATOM 771 C C . ARG A 1 98 ? 10.452 -7.562 -2.972 1.00 94.81 98 ARG A C 1
ATOM 773 O O . ARG A 1 98 ? 10.157 -8.379 -2.100 1.00 94.81 98 ARG A O 1
ATOM 780 N N . ARG A 1 99 ? 9.957 -6.321 -2.983 1.00 97.31 99 ARG A N 1
ATOM 781 C CA . ARG A 1 99 ? 8.837 -5.856 -2.160 1.00 97.31 99 ARG A CA 1
ATOM 782 C C . ARG A 1 99 ? 7.482 -6.135 -2.796 1.00 97.31 99 ARG A C 1
ATOM 784 O O . ARG A 1 99 ? 6.493 -6.092 -2.078 1.00 97.31 99 ARG A O 1
ATOM 791 N N . GLU A 1 100 ? 7.438 -6.478 -4.076 1.00 98.12 100 GLU A N 1
ATOM 792 C CA . GLU A 1 100 ? 6.270 -7.098 -4.688 1.00 98.12 100 GLU A CA 1
ATOM 793 C C . GLU A 1 100 ? 6.479 -8.617 -4.724 1.00 98.12 100 GLU A C 1
ATOM 795 O O . GLU A 1 100 ? 7.471 -9.123 -5.252 1.00 98.12 100 GLU A O 1
ATOM 800 N N . VAL A 1 101 ? 5.570 -9.338 -4.079 1.00 98.44 101 VAL A N 1
ATOM 801 C CA . VAL A 1 101 ? 5.589 -10.788 -3.880 1.00 98.44 101 VAL A CA 1
ATOM 802 C C . VAL A 1 101 ? 4.413 -11.371 -4.643 1.00 98.44 101 VAL A C 1
ATOM 804 O O . VAL A 1 101 ? 3.329 -10.796 -4.606 1.00 98.44 101 VAL A O 1
ATOM 807 N N . PHE A 1 102 ? 4.625 -12.487 -5.330 1.00 98.19 102 PHE A N 1
ATOM 808 C CA . PHE A 1 102 ? 3.634 -13.097 -6.211 1.00 98.19 102 PHE A CA 1
ATOM 809 C C . PHE A 1 102 ? 3.367 -14.527 -5.755 1.00 98.19 102 PHE A C 1
ATOM 811 O O . PHE A 1 102 ? 4.322 -15.258 -5.489 1.00 98.19 102 PHE A O 1
ATOM 818 N N . PHE A 1 103 ? 2.093 -14.895 -5.682 1.00 97.81 103 PHE A N 1
ATOM 819 C CA . PHE A 1 103 ? 1.623 -16.245 -5.387 1.00 97.81 103 PHE A CA 1
ATOM 820 C C . PHE A 1 103 ? 0.818 -16.725 -6.585 1.00 97.81 103 PHE A C 1
ATOM 822 O O . PHE A 1 103 ? -0.193 -16.114 -6.936 1.00 97.81 103 PHE A O 1
ATOM 829 N N . ASP A 1 104 ? 1.290 -17.791 -7.225 1.00 93.38 104 ASP A N 1
ATOM 830 C CA . ASP A 1 104 ? 0.629 -18.350 -8.406 1.00 93.38 104 ASP A CA 1
ATOM 831 C C . ASP A 1 104 ? -0.633 -19.140 -8.028 1.00 93.38 104 ASP A C 1
ATOM 833 O O . ASP A 1 104 ? -1.568 -19.204 -8.821 1.00 93.38 104 ASP A O 1
ATOM 837 N N . ASP A 1 105 ? -0.669 -19.719 -6.822 1.00 93.31 105 ASP A N 1
ATOM 838 C CA . ASP A 1 105 ? -1.824 -20.441 -6.287 1.00 93.31 105 ASP A CA 1
ATOM 839 C C . ASP A 1 105 ? -2.779 -19.465 -5.567 1.00 93.31 105 ASP A C 1
ATOM 841 O O . ASP A 1 105 ? -2.447 -18.986 -4.474 1.00 93.31 105 ASP A O 1
ATOM 845 N N . PRO A 1 106 ? -3.951 -19.136 -6.150 1.00 91.94 106 PRO A N 1
ATOM 846 C CA . PRO A 1 106 ? -4.908 -18.227 -5.530 1.00 91.94 106 PRO A CA 1
ATOM 847 C C . PRO A 1 106 ? -5.590 -18.826 -4.296 1.00 91.94 106 PRO A C 1
ATOM 849 O O . PRO A 1 106 ? -6.219 -18.075 -3.560 1.00 91.94 106 PRO A O 1
ATOM 852 N N . ASP A 1 107 ? -5.451 -20.134 -4.052 1.00 90.81 107 ASP A N 1
ATOM 853 C CA . ASP A 1 107 ? -6.186 -20.886 -3.028 1.00 90.81 107 ASP A CA 1
ATOM 854 C C . ASP A 1 107 ? -5.341 -21.296 -1.835 1.00 90.81 107 ASP A C 1
ATOM 856 O O . ASP A 1 107 ? -5.800 -22.034 -0.958 1.00 90.81 107 ASP A O 1
ATOM 860 N N . ASN A 1 108 ? -4.107 -20.799 -1.771 1.00 93.69 108 ASN A N 1
ATOM 861 C CA . ASN A 1 108 ? -3.163 -21.136 -0.722 1.00 93.69 108 ASN A CA 1
ATOM 862 C C . ASN A 1 108 ? -2.923 -19.961 0.243 1.00 93.69 108 ASN A C 1
ATOM 864 O O . ASN A 1 108 ? -1.866 -19.320 0.211 1.00 93.69 108 ASN A O 1
ATOM 868 N N . PRO A 1 109 ? -3.859 -19.687 1.173 1.00 95.62 109 PRO A N 1
ATOM 869 C CA . PRO A 1 109 ? -3.682 -18.631 2.168 1.00 95.62 109 PRO A CA 1
ATOM 870 C C . PRO A 1 109 ? -2.518 -18.907 3.127 1.00 95.62 109 PRO A C 1
ATOM 872 O O . PRO A 1 109 ? -1.989 -17.971 3.727 1.00 95.62 109 PRO A O 1
ATOM 875 N N . TYR A 1 110 ? -2.078 -20.164 3.266 1.00 96.38 110 TYR A N 1
ATOM 876 C CA . TYR A 1 110 ? -0.953 -20.506 4.135 1.00 96.38 110 TYR A CA 1
ATOM 877 C C . TYR A 1 110 ? 0.383 -19.980 3.598 1.00 96.38 110 TYR A C 1
ATOM 879 O O . TYR A 1 110 ? 1.214 -19.500 4.370 1.00 96.38 110 TYR A O 1
ATOM 887 N N . GLU A 1 111 ? 0.586 -20.005 2.278 1.00 96.44 111 GLU A N 1
ATOM 888 C CA . GLU A 1 111 ? 1.787 -19.435 1.658 1.00 96.44 111 GLU A CA 1
ATOM 889 C C . GLU A 1 111 ? 1.841 -17.911 1.839 1.00 96.44 111 GLU A C 1
ATOM 891 O O . GLU A 1 111 ? 2.883 -17.352 2.202 1.00 96.44 111 GLU A O 1
ATOM 896 N N . VAL A 1 112 ? 0.691 -17.247 1.683 1.00 97.88 112 VAL A N 1
ATOM 897 C CA . VAL A 1 112 ? 0.553 -15.805 1.919 1.00 97.88 112 VAL A CA 1
ATOM 898 C C . VAL A 1 112 ? 0.838 -15.470 3.387 1.00 97.88 112 VAL A C 1
ATOM 900 O O . VAL A 1 112 ? 1.647 -14.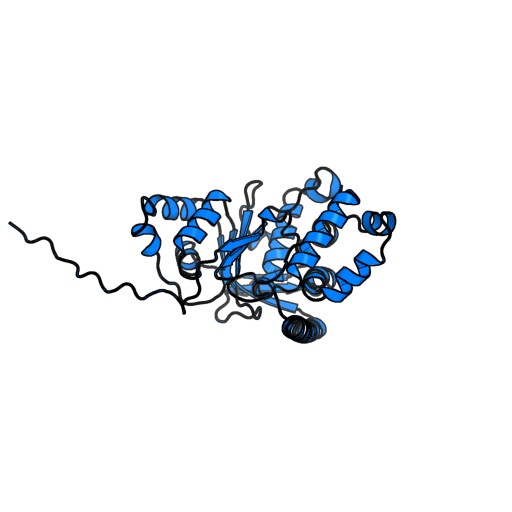581 3.664 1.00 97.88 112 VAL A O 1
ATOM 903 N N . LEU A 1 113 ? 0.255 -16.216 4.335 1.00 97.69 113 LEU A N 1
ATOM 904 C CA . LEU A 1 113 ? 0.524 -16.075 5.772 1.00 97.69 113 LEU A CA 1
ATOM 905 C C . LEU A 1 113 ? 2.023 -16.201 6.084 1.00 97.69 113 LEU A C 1
ATOM 907 O O . LEU A 1 113 ? 2.586 -15.348 6.776 1.00 97.69 113 LEU A O 1
ATOM 911 N N . GLY A 1 114 ? 2.686 -17.228 5.545 1.00 97.12 114 GLY A N 1
ATOM 912 C CA . GLY A 1 114 ? 4.125 -17.426 5.724 1.00 97.12 114 GLY A CA 1
ATOM 913 C C . GLY A 1 114 ? 4.938 -16.230 5.223 1.00 97.12 114 GLY A C 1
ATOM 914 O O . GLY A 1 114 ? 5.825 -15.736 5.919 1.00 97.12 114 GLY A O 1
ATOM 915 N N . ALA A 1 115 ? 4.584 -15.689 4.056 1.00 97.88 115 ALA A N 1
ATOM 916 C CA . ALA A 1 115 ? 5.266 -14.537 3.483 1.00 97.88 115 ALA A CA 1
ATOM 917 C C . ALA A 1 115 ? 5.064 -13.237 4.279 1.00 97.88 115 ALA A C 1
ATOM 919 O O . ALA A 1 115 ? 6.002 -12.429 4.344 1.00 97.88 115 ALA A O 1
ATOM 920 N N . LEU A 1 116 ? 3.878 -13.035 4.868 1.00 97.81 116 LEU A N 1
ATOM 921 C CA . LEU A 1 116 ? 3.581 -11.924 5.779 1.00 97.81 116 LEU A CA 1
ATOM 922 C C . LEU A 1 116 ? 4.437 -12.017 7.050 1.00 97.81 116 LEU A C 1
ATOM 924 O O . LEU A 1 116 ? 5.082 -11.038 7.443 1.00 97.81 116 LEU A O 1
ATOM 928 N N . ARG A 1 117 ? 4.498 -13.207 7.660 1.00 96.31 117 ARG A N 1
ATOM 929 C CA . ARG A 1 117 ? 5.314 -13.480 8.852 1.00 96.31 117 ARG A CA 1
ATOM 930 C C . ARG A 1 117 ? 6.798 -13.261 8.575 1.00 96.31 117 ARG A C 1
ATOM 932 O O . ARG A 1 117 ? 7.440 -12.489 9.278 1.00 96.31 117 ARG A O 1
ATOM 939 N N . ASP A 1 118 ? 7.338 -13.863 7.518 1.00 96.44 118 ASP A N 1
ATOM 940 C CA . ASP A 1 118 ? 8.773 -13.788 7.199 1.00 96.44 118 ASP A CA 1
ATOM 941 C C . ASP A 1 118 ? 9.243 -12.363 6.894 1.00 96.44 118 ASP A C 1
ATOM 943 O O . ASP A 1 118 ? 10.412 -12.017 7.080 1.00 96.44 118 ASP A O 1
ATOM 947 N N . ARG A 1 119 ? 8.323 -11.504 6.444 1.00 97.62 119 ARG A N 1
ATOM 948 C CA . ARG A 1 119 ? 8.584 -10.079 6.217 1.00 97.62 119 ARG A CA 1
ATOM 949 C C . ARG A 1 119 ? 8.307 -9.219 7.435 1.00 97.62 119 ARG A C 1
ATOM 951 O O . ARG A 1 119 ? 8.655 -8.042 7.409 1.00 97.62 119 ARG A O 1
ATOM 958 N N . GLY A 1 120 ? 7.769 -9.769 8.514 1.00 97.50 120 GLY A N 1
ATOM 959 C CA . GLY A 1 120 ? 7.490 -9.038 9.739 1.00 97.50 120 GLY A CA 1
ATOM 960 C C . GLY A 1 120 ? 6.416 -7.960 9.567 1.00 97.50 120 GLY A C 1
ATOM 961 O O . GLY A 1 120 ? 6.604 -6.856 10.067 1.00 97.50 120 GLY A O 1
ATOM 962 N N . ILE A 1 121 ? 5.359 -8.220 8.785 1.00 98.62 121 ILE A N 1
ATOM 963 C CA . ILE A 1 121 ? 4.271 -7.255 8.570 1.00 98.62 121 ILE A CA 1
ATOM 964 C C . ILE A 1 121 ? 3.576 -6.912 9.895 1.00 98.62 121 ILE A C 1
ATOM 966 O O . ILE A 1 121 ? 3.124 -7.807 10.605 1.00 98.62 121 ILE A O 1
ATOM 970 N N . THR A 1 122 ? 3.484 -5.616 10.206 1.00 98.62 122 THR A N 1
ATOM 971 C CA . THR A 1 122 ? 2.836 -5.097 11.424 1.00 98.62 122 THR A CA 1
ATOM 972 C C . THR A 1 122 ? 1.532 -4.360 11.124 1.00 98.62 122 THR A C 1
ATOM 974 O O . THR A 1 122 ? 0.671 -4.257 11.994 1.00 98.62 122 THR A O 1
ATOM 977 N N . ARG A 1 123 ? 1.368 -3.852 9.895 1.00 98.75 123 ARG A N 1
ATOM 978 C CA . ARG A 1 123 ? 0.162 -3.166 9.409 1.00 98.75 123 ARG A CA 1
ATOM 979 C C . ARG A 1 123 ? -0.324 -3.867 8.151 1.00 98.75 123 ARG A C 1
ATOM 981 O O . ARG A 1 123 ? 0.384 -3.855 7.146 1.00 98.75 123 ARG A O 1
ATOM 988 N N . LEU A 1 124 ? -1.495 -4.489 8.201 1.00 98.88 124 LEU A N 1
ATOM 989 C CA . LEU A 1 124 ? -1.993 -5.328 7.112 1.00 98.88 124 LEU A CA 1
ATOM 990 C C . LEU A 1 124 ? -3.213 -4.697 6.435 1.00 98.88 124 LEU A C 1
ATOM 992 O O . LEU A 1 124 ? -4.190 -4.359 7.093 1.00 98.88 124 LEU A O 1
ATOM 996 N N . LEU A 1 125 ? -3.165 -4.548 5.117 1.00 98.88 125 LEU A N 1
ATOM 997 C CA . LEU A 1 125 ? -4.292 -4.137 4.288 1.00 98.88 125 LEU A CA 1
ATOM 998 C C . LEU A 1 125 ? -4.705 -5.326 3.424 1.00 98.88 125 LEU A C 1
ATOM 1000 O O . LEU A 1 125 ? -3.883 -5.861 2.679 1.00 98.88 125 LEU A O 1
ATOM 1004 N N . VAL A 1 126 ? -5.972 -5.713 3.504 1.00 98.69 126 VAL A N 1
ATOM 1005 C CA . VAL A 1 126 ? -6.556 -6.802 2.711 1.00 98.69 126 VAL A CA 1
ATOM 1006 C C . VAL A 1 126 ? -7.775 -6.305 1.937 1.00 98.69 126 VAL A C 1
ATOM 1008 O O . VAL A 1 126 ? -8.484 -5.420 2.427 1.00 98.69 126 VAL A O 1
ATOM 1011 N N . PRO A 1 127 ? -8.021 -6.823 0.726 1.00 97.94 127 PRO A N 1
ATOM 1012 C CA . PRO A 1 127 ? -9.219 -6.478 -0.020 1.00 97.94 127 PRO A CA 1
ATOM 1013 C C . PRO A 1 127 ? -10.469 -7.012 0.695 1.00 97.94 127 PRO A C 1
ATOM 1015 O O . PRO A 1 127 ? -10.411 -7.936 1.511 1.00 97.94 127 PRO A O 1
ATOM 1018 N N . GLU A 1 128 ? -11.611 -6.396 0.418 1.00 96.25 128 GLU A N 1
ATOM 1019 C CA . GLU A 1 128 ? -12.907 -6.877 0.877 1.00 96.25 128 GLU A CA 1
ATOM 1020 C C . GLU A 1 128 ? -13.249 -8.230 0.249 1.00 96.25 128 GLU A C 1
ATOM 1022 O O . GLU A 1 128 ? -12.824 -8.553 -0.856 1.00 96.25 128 GLU A O 1
ATOM 1027 N N . GLY A 1 129 ? -14.027 -9.032 0.968 1.00 93.56 129 GLY A N 1
ATOM 1028 C CA . GLY A 1 129 ? -14.394 -10.368 0.529 1.00 93.56 129 GLY A CA 1
ATOM 1029 C C . GLY A 1 129 ? -15.070 -11.157 1.640 1.00 93.56 129 GLY A C 1
ATOM 1030 O O . GLY A 1 129 ? -15.489 -10.601 2.660 1.00 93.56 129 GLY A O 1
ATOM 1031 N N . VAL A 1 130 ? -15.164 -12.470 1.446 1.00 91.44 130 VAL A N 1
ATOM 1032 C CA . VAL A 1 130 ? -15.679 -13.399 2.456 1.00 91.44 130 VAL A CA 1
ATOM 1033 C C . VAL A 1 130 ? -14.500 -14.080 3.136 1.00 91.44 130 VAL A C 1
ATOM 1035 O O . VAL A 1 130 ? -13.722 -14.770 2.483 1.00 91.44 130 VAL A O 1
ATOM 1038 N N . ALA A 1 131 ? -14.374 -13.897 4.450 1.00 90.81 131 ALA A N 1
ATOM 1039 C CA . ALA A 1 131 ? -13.311 -14.532 5.214 1.00 90.81 131 ALA A CA 1
ATOM 1040 C C . ALA A 1 131 ? -13.487 -16.061 5.216 1.00 90.81 131 ALA A C 1
ATOM 1042 O O . ALA A 1 131 ? -14.534 -16.579 5.604 1.00 90.81 131 ALA A O 1
ATOM 1043 N N . THR A 1 132 ? -12.438 -16.778 4.822 1.00 88.00 132 THR A N 1
ATOM 1044 C CA . THR A 1 132 ? -12.400 -18.247 4.688 1.00 88.00 132 THR A CA 1
ATOM 1045 C C . THR A 1 132 ? -12.180 -18.980 6.020 1.00 88.00 132 THR A C 1
ATOM 1047 O O . THR A 1 132 ? -12.185 -20.208 6.071 1.00 88.00 132 THR A O 1
ATOM 1050 N N . GLY A 1 133 ? -12.021 -18.240 7.124 1.00 90.50 133 GLY A N 1
ATOM 1051 C CA . GLY A 1 133 ? -11.613 -18.782 8.421 1.00 90.50 133 GLY A CA 1
ATOM 1052 C C . GLY A 1 133 ? -10.107 -19.064 8.487 1.00 90.50 133 GLY A C 1
ATOM 1053 O O . GLY A 1 133 ? -9.353 -18.665 7.607 1.00 90.50 133 GLY A O 1
ATOM 1054 N N . LEU A 1 134 ? -9.655 -19.724 9.560 1.00 95.19 134 LEU A N 1
ATOM 1055 C CA . LEU A 1 134 ? -8.226 -19.990 9.817 1.00 95.19 134 LEU A CA 1
ATOM 1056 C C . LEU A 1 134 ? -7.867 -21.484 9.790 1.00 95.19 134 LEU A C 1
ATOM 1058 O O . LEU A 1 134 ? -6.741 -21.857 10.121 1.00 95.19 134 LEU A O 1
ATOM 1062 N N . ASP A 1 135 ? -8.805 -22.344 9.388 1.00 94.06 135 ASP A N 1
ATOM 1063 C CA . ASP A 1 135 ? -8.619 -23.801 9.365 1.00 94.06 135 ASP A CA 1
ATOM 1064 C C . ASP A 1 135 ? -7.449 -24.218 8.462 1.00 94.06 135 ASP A C 1
ATOM 1066 O O . ASP A 1 135 ? -6.743 -25.177 8.775 1.00 94.06 135 ASP A O 1
ATOM 1070 N N . TYR A 1 136 ? -7.177 -23.445 7.402 1.00 93.81 136 TYR A N 1
ATOM 1071 C CA . TYR A 1 136 ? -6.035 -23.654 6.510 1.00 93.81 136 TYR A CA 1
ATOM 1072 C C . TYR A 1 136 ? -4.699 -23.706 7.264 1.00 93.81 136 TYR A C 1
ATOM 1074 O O . TYR A 1 136 ? -3.833 -24.517 6.942 1.00 93.81 136 TYR A O 1
ATOM 1082 N N . ALA A 1 137 ? -4.528 -22.868 8.290 1.00 93.19 137 ALA A N 1
ATOM 1083 C CA . ALA A 1 137 ? -3.280 -22.792 9.034 1.00 93.19 137 ALA A CA 1
ATOM 1084 C C . ALA A 1 137 ? -3.163 -23.948 10.029 1.00 93.19 137 ALA A C 1
ATOM 1086 O O . ALA A 1 137 ? -2.086 -24.511 10.201 1.00 93.19 137 ALA A O 1
ATOM 1087 N N . TYR A 1 138 ? -4.270 -24.361 10.648 1.00 92.50 138 TYR A N 1
ATOM 1088 C CA . TYR A 1 138 ? -4.273 -25.524 11.540 1.00 92.50 138 TYR A CA 1
ATOM 1089 C C . TYR A 1 138 ? -4.098 -26.848 10.787 1.00 92.50 138 TYR A C 1
ATOM 1091 O O . TYR A 1 138 ? -3.593 -27.812 11.363 1.00 92.50 138 TYR A O 1
ATOM 1099 N N . ALA A 1 139 ? -4.476 -26.896 9.507 1.00 93.25 139 ALA A N 1
ATOM 1100 C CA . ALA A 1 139 ? -4.221 -28.034 8.630 1.00 93.25 139 ALA A CA 1
ATOM 1101 C C . ALA A 1 139 ? -2.750 -28.133 8.177 1.00 93.25 139 ALA A C 1
ATOM 1103 O O . ALA A 1 139 ? -2.309 -29.206 7.760 1.00 93.25 139 ALA A O 1
ATOM 1104 N N . ALA A 1 140 ? -1.982 -27.043 8.262 1.00 92.62 140 ALA A N 1
ATOM 1105 C CA . ALA A 1 140 ? -0.592 -27.002 7.833 1.00 92.62 140 ALA A CA 1
ATOM 1106 C C . ALA A 1 140 ? 0.391 -27.471 8.931 1.00 92.62 140 ALA A C 1
ATOM 1108 O O . ALA A 1 140 ? 0.121 -27.312 10.128 1.00 92.62 140 ALA A O 1
ATOM 1109 N N . PRO A 1 141 ? 1.571 -28.020 8.568 1.00 91.75 141 PRO A N 1
ATOM 1110 C CA . PRO A 1 141 ? 2.578 -28.440 9.540 1.00 91.75 141 PRO A CA 1
ATOM 1111 C C . PRO A 1 141 ? 3.020 -27.286 10.443 1.00 91.75 141 PRO A C 1
ATOM 1113 O O . PRO A 1 141 ? 3.657 -26.340 9.991 1.00 91.75 141 PRO A O 1
ATOM 1116 N N . SER A 1 142 ? 2.695 -27.391 11.733 1.00 89.62 142 SER A N 1
ATOM 1117 C CA . SER A 1 142 ? 2.960 -26.362 12.748 1.00 89.62 142 SER A CA 1
ATOM 1118 C C . SER A 1 142 ? 2.304 -24.999 12.489 1.00 89.62 142 SER A C 1
ATOM 1120 O O . SER A 1 142 ? 2.640 -24.048 13.185 1.00 89.62 142 SER A O 1
ATOM 1122 N N . GLY A 1 143 ? 1.327 -24.881 11.583 1.00 92.06 143 GLY A N 1
ATOM 1123 C CA . GLY A 1 143 ? 0.754 -23.577 11.221 1.00 92.06 143 GLY A CA 1
ATOM 1124 C C . GLY A 1 143 ? -0.016 -22.872 12.350 1.00 92.06 143 GLY A C 1
ATOM 1125 O O . GLY A 1 143 ? -0.226 -21.662 12.296 1.00 92.06 143 GLY A O 1
ATOM 1126 N N . TRP A 1 144 ? -0.338 -23.575 13.445 1.00 93.31 144 TRP A N 1
ATOM 1127 C CA . TRP A 1 144 ? -0.824 -22.951 14.683 1.00 93.31 144 TRP A CA 1
ATOM 1128 C C . TRP A 1 144 ? 0.157 -21.893 15.221 1.00 93.31 144 TRP A C 1
ATOM 1130 O O . TRP A 1 144 ? -0.273 -20.831 15.670 1.00 93.31 144 TRP A O 1
ATOM 1140 N N .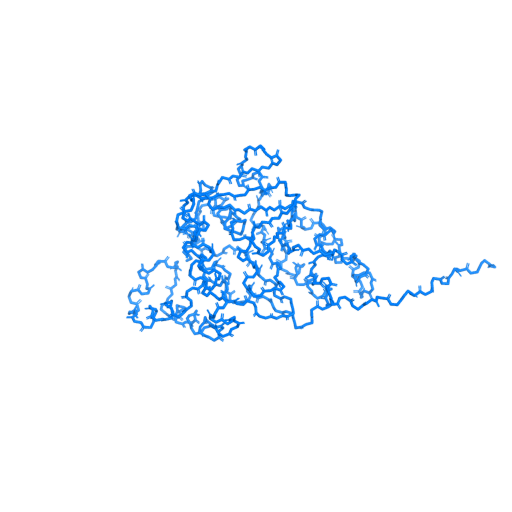 THR A 1 145 ? 1.473 -22.133 15.134 1.00 95.06 145 THR A N 1
ATOM 1141 C CA . THR A 1 145 ? 2.481 -21.167 15.604 1.00 95.06 145 THR A CA 1
ATOM 1142 C C . THR A 1 145 ? 2.573 -19.945 14.695 1.00 95.06 145 THR A C 1
ATOM 1144 O O . THR A 1 145 ? 2.900 -18.858 15.170 1.00 95.06 145 THR A O 1
ATOM 1147 N N . ASP A 1 146 ? 2.233 -20.096 13.415 1.00 95.44 146 ASP A N 1
ATOM 1148 C CA . ASP A 1 146 ? 2.266 -19.012 12.434 1.00 95.44 146 ASP A CA 1
ATOM 1149 C C . ASP A 1 146 ? 1.126 -18.031 12.664 1.00 95.44 146 ASP A C 1
ATOM 1151 O O . ASP A 1 146 ? 1.342 -16.821 12.653 1.00 95.44 146 ASP A O 1
ATOM 1155 N N . ILE A 1 147 ? -0.062 -18.546 12.984 1.00 95.62 147 ILE A N 1
ATOM 1156 C CA . ILE A 1 147 ? -1.196 -17.720 13.402 1.00 95.62 147 ILE A CA 1
ATOM 1157 C C . ILE A 1 147 ? -0.875 -16.959 14.689 1.00 95.62 147 ILE A C 1
ATOM 1159 O O . ILE A 1 147 ? -1.140 -15.761 14.772 1.00 95.62 147 ILE A O 1
ATOM 1163 N N . HIS A 1 148 ? -0.293 -17.615 15.699 1.00 95.62 148 HIS A N 1
ATOM 1164 C CA . HIS A 1 148 ? 0.078 -16.920 16.936 1.00 95.62 148 HIS A CA 1
ATOM 1165 C C . HIS A 1 148 ? 1.121 -15.829 16.695 1.00 95.62 148 HIS A C 1
ATOM 1167 O O . HIS A 1 148 ? 0.950 -14.718 17.192 1.00 95.62 148 HIS A O 1
ATOM 1173 N N . SER A 1 149 ? 2.142 -16.112 15.884 1.00 95.31 149 SER A N 1
ATOM 1174 C CA . SER A 1 149 ? 3.147 -15.117 15.513 1.00 95.31 149 SER A CA 1
ATOM 1175 C C . SER A 1 149 ? 2.528 -13.941 14.752 1.00 95.31 149 SER A C 1
ATOM 1177 O O . SER A 1 149 ? 2.812 -12.790 15.076 1.00 95.31 149 SER A O 1
ATOM 1179 N N . ALA A 1 150 ? 1.631 -14.199 13.796 1.00 96.12 150 ALA A N 1
ATOM 1180 C CA . ALA A 1 150 ? 0.945 -13.145 13.052 1.00 96.12 150 ALA A CA 1
ATOM 1181 C C . ALA A 1 150 ? 0.056 -12.273 13.954 1.00 96.12 150 ALA A C 1
ATOM 1183 O O . ALA A 1 150 ? 0.046 -11.053 13.786 1.00 96.12 150 ALA A O 1
ATOM 1184 N N . ARG A 1 151 ? -0.643 -12.871 14.930 1.00 96.62 151 ARG A N 1
ATOM 1185 C CA . ARG A 1 151 ? -1.444 -12.158 15.943 1.00 96.62 151 ARG A CA 1
ATOM 1186 C C . ARG A 1 151 ? -0.597 -11.267 16.844 1.00 96.62 151 ARG A C 1
ATOM 1188 O O . ARG A 1 151 ? -1.018 -10.162 17.157 1.00 96.62 151 ARG A O 1
ATOM 1195 N N . GLU A 1 152 ? 0.566 -11.748 17.272 1.00 95.81 152 GLU A N 1
ATOM 1196 C CA . GLU A 1 152 ? 1.476 -10.981 18.130 1.00 95.81 152 GLU A CA 1
ATOM 1197 C C . GLU A 1 152 ? 2.124 -9.815 17.373 1.00 95.81 152 GLU A C 1
ATOM 1199 O O . GLU A 1 152 ? 2.284 -8.723 17.910 1.00 95.81 152 GLU A O 1
ATOM 1204 N N . GLN A 1 153 ? 2.484 -10.040 16.112 1.00 95.19 153 GLN A N 1
ATOM 1205 C CA . GLN A 1 153 ? 3.241 -9.088 15.307 1.00 95.19 153 GLN A CA 1
ATOM 1206 C C . GLN A 1 153 ? 2.367 -8.019 14.632 1.00 95.19 153 GLN A C 1
ATOM 1208 O O . GLN A 1 153 ? 2.815 -6.887 14.434 1.00 95.19 153 GLN A O 1
ATOM 1213 N N . THR A 1 154 ? 1.142 -8.371 14.232 1.00 97.69 154 THR A N 1
ATOM 1214 C CA . THR A 1 154 ? 0.261 -7.476 13.471 1.00 97.69 154 THR A CA 1
ATOM 1215 C C . THR A 1 154 ? -0.495 -6.550 14.416 1.00 97.69 154 THR A C 1
ATOM 1217 O O . THR A 1 154 ? -1.480 -6.940 15.033 1.00 97.69 154 THR A O 1
ATOM 1220 N N . ALA A 1 155 ? -0.050 -5.300 14.502 1.00 97.69 155 ALA A N 1
ATOM 1221 C CA . ALA A 1 155 ? -0.621 -4.289 15.384 1.00 97.69 155 ALA A CA 1
ATOM 1222 C C . ALA A 1 155 ? -1.940 -3.696 14.863 1.00 97.69 155 ALA A C 1
ATOM 1224 O O . ALA A 1 155 ? -2.795 -3.302 15.653 1.00 97.69 155 ALA A O 1
ATOM 1225 N N . SER A 1 156 ? -2.131 -3.604 13.544 1.00 98.12 156 SER A N 1
ATOM 1226 C CA . SER A 1 156 ? -3.428 -3.217 12.976 1.00 98.12 156 SER A CA 1
ATOM 1227 C C . SER A 1 156 ? -3.681 -3.835 11.608 1.00 98.12 156 SER A C 1
ATOM 1229 O O . SER A 1 156 ? -2.755 -4.069 10.827 1.00 98.12 156 SER A O 1
ATOM 1231 N N . ALA A 1 157 ? -4.957 -4.083 11.318 1.00 98.62 157 ALA A N 1
ATOM 1232 C CA . ALA A 1 157 ? -5.405 -4.601 10.039 1.00 98.62 157 ALA A CA 1
ATOM 1233 C C . ALA A 1 157 ? -6.618 -3.823 9.513 1.00 98.62 157 ALA A C 1
ATOM 1235 O O . ALA A 1 157 ? -7.471 -3.371 10.283 1.00 98.62 157 ALA A O 1
ATOM 1236 N N . PHE A 1 158 ? -6.681 -3.667 8.193 1.00 98.81 158 PHE A N 1
ATOM 1237 C CA . PHE A 1 158 ? -7.704 -2.901 7.496 1.00 98.81 158 PHE A CA 1
ATOM 1238 C C . PHE A 1 158 ? -8.229 -3.671 6.292 1.00 98.81 158 PHE A C 1
ATOM 1240 O O . PHE A 1 158 ? -7.454 -4.242 5.524 1.00 98.81 158 PHE A O 1
ATOM 1247 N N . VAL A 1 159 ? -9.539 -3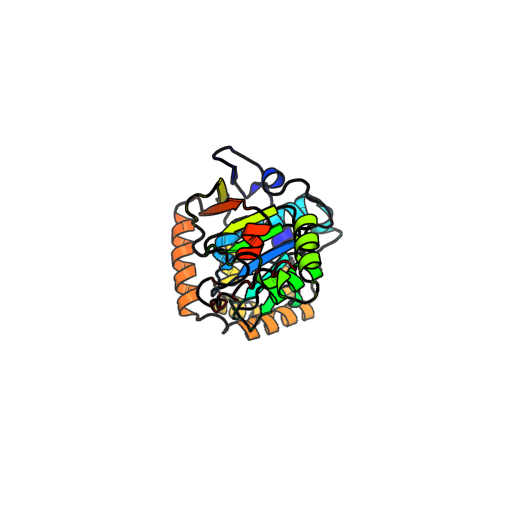.608 6.094 1.00 98.75 159 VAL A N 1
ATOM 1248 C CA . VAL A 1 159 ? -10.198 -4.019 4.856 1.00 98.75 159 VAL A CA 1
ATOM 1249 C C . VAL A 1 159 ? -10.372 -2.802 3.951 1.00 98.75 159 VAL A C 1
ATOM 1251 O O . VAL A 1 159 ? -10.720 -1.716 4.428 1.00 98.75 159 VAL A O 1
ATOM 1254 N N . TYR A 1 160 ? -10.149 -2.982 2.651 1.00 98.69 160 TYR A N 1
ATOM 1255 C CA . TYR A 1 160 ? -10.362 -1.963 1.625 1.00 98.69 160 TYR A CA 1
ATOM 1256 C C . TYR A 1 160 ? -11.124 -2.524 0.417 1.00 98.69 160 TYR A C 1
ATOM 1258 O O . TYR A 1 160 ? -11.081 -3.715 0.148 1.00 98.69 160 TYR A O 1
ATOM 1266 N N . SER A 1 161 ? -11.799 -1.658 -0.336 1.00 97.44 161 SER A N 1
ATOM 1267 C CA . SER A 1 161 ? -12.388 -2.010 -1.636 1.00 97.44 161 SER A CA 1
ATOM 1268 C C . SER A 1 161 ? -11.463 -1.558 -2.757 1.00 97.44 161 SER A C 1
ATOM 1270 O O . SER A 1 161 ? -10.926 -0.450 -2.679 1.00 97.44 161 SER A O 1
ATOM 1272 N N . GLU A 1 162 ? -11.335 -2.330 -3.835 1.00 94.88 162 GLU A N 1
ATOM 1273 C CA . GLU A 1 162 ? -10.610 -1.909 -5.045 1.00 94.88 162 GLU A CA 1
ATOM 1274 C C . GLU A 1 162 ? -11.144 -0.592 -5.639 1.00 94.88 162 GLU A C 1
ATOM 1276 O O . GLU A 1 162 ? -10.395 0.230 -6.171 1.00 94.88 162 GLU A O 1
ATOM 1281 N N . SER A 1 163 ? -12.439 -0.322 -5.453 1.00 93.94 163 SER A N 1
ATOM 1282 C CA . SER A 1 163 ? -13.094 0.913 -5.891 1.00 93.94 163 SER A CA 1
ATOM 1283 C C . SER A 1 163 ? -12.692 2.144 -5.058 1.00 93.94 163 SER A C 1
ATOM 1285 O O . SER A 1 163 ? -12.961 3.294 -5.446 1.00 93.94 163 SER A O 1
ATOM 1287 N N . GLY A 1 164 ? -12.084 1.903 -3.891 1.00 96.44 164 GLY A N 1
ATOM 1288 C CA . GLY A 1 164 ? -11.826 2.863 -2.821 1.00 96.44 164 GLY A CA 1
ATOM 1289 C C . GLY A 1 164 ? -13.043 3.195 -1.956 1.00 96.44 164 GLY A C 1
ATOM 1290 O O . GLY A 1 164 ? -12.950 4.068 -1.092 1.00 96.44 164 GLY A O 1
ATOM 1291 N N . ARG A 1 165 ? -14.193 2.545 -2.182 1.00 95.88 165 ARG A N 1
ATOM 1292 C CA . ARG A 1 165 ? -15.445 2.767 -1.447 1.00 95.88 165 ARG A CA 1
ATOM 1293 C C . ARG A 1 165 ? -15.904 1.474 -0.790 1.00 95.88 165 ARG A C 1
ATOM 1295 O O . ARG A 1 165 ? -16.331 0.557 -1.471 1.00 95.88 165 ARG A O 1
ATOM 1302 N N . LEU A 1 166 ? -15.841 1.441 0.534 1.00 96.25 166 LEU A N 1
ATOM 1303 C CA . LEU A 1 166 ? -16.190 0.295 1.358 1.00 96.25 166 LEU A CA 1
ATOM 1304 C C . LEU A 1 166 ? -17.466 0.606 2.147 1.00 96.25 166 LEU A C 1
ATOM 1306 O O . LEU A 1 166 ? -17.564 1.636 2.826 1.00 96.25 166 LEU A O 1
ATOM 1310 N N . GLY A 1 167 ? -18.452 -0.284 2.057 1.00 93.56 167 GLY A N 1
ATOM 1311 C CA . GLY A 1 167 ? -19.649 -0.225 2.895 1.00 93.56 167 GLY A CA 1
ATOM 1312 C C . GLY A 1 167 ? -19.329 -0.566 4.354 1.00 93.56 167 GLY A C 1
ATOM 1313 O O . GLY A 1 167 ? -18.466 -1.396 4.623 1.00 93.56 167 GLY A O 1
ATOM 1314 N N . GLY A 1 168 ? -20.015 0.070 5.310 1.00 94.19 168 GLY A N 1
ATOM 1315 C CA . GLY A 1 168 ? -19.787 -0.187 6.742 1.00 94.19 168 GLY A CA 1
ATOM 1316 C C . GLY A 1 168 ? -18.383 0.191 7.231 1.00 94.19 168 GLY A C 1
ATOM 1317 O O . GLY A 1 168 ? -17.886 -0.407 8.182 1.00 94.19 168 GLY A O 1
ATOM 1318 N N . HIS A 1 169 ? -17.731 1.139 6.558 1.00 98.00 169 HIS A N 1
ATOM 1319 C CA . HIS A 1 169 ? -16.435 1.668 6.962 1.00 98.00 169 HIS A CA 1
ATOM 1320 C C . HIS A 1 169 ? -16.527 2.404 8.301 1.00 98.00 169 HIS A C 1
ATOM 1322 O O . HIS A 1 169 ? -17.531 3.045 8.610 1.00 98.00 169 HIS A O 1
ATOM 1328 N N . ASP A 1 170 ? -15.442 2.358 9.059 1.00 98.38 170 ASP A N 1
ATOM 1329 C CA . ASP A 1 170 ? -15.236 3.160 10.264 1.00 98.38 170 ASP A CA 1
ATOM 1330 C C . ASP A 1 170 ? -14.048 4.118 10.113 1.00 98.38 170 ASP A C 1
ATOM 1332 O O . ASP A 1 170 ? -13.800 4.933 10.994 1.00 98.38 170 ASP A O 1
ATOM 1336 N N . VAL A 1 171 ? -13.335 4.051 8.987 1.00 98.69 171 VAL A N 1
ATOM 1337 C CA . VAL A 1 171 ? -12.221 4.930 8.653 1.00 98.69 171 VAL A CA 1
ATOM 1338 C C . VAL A 1 171 ? -12.465 5.571 7.292 1.00 98.69 171 VAL A C 1
ATOM 1340 O O . VAL A 1 171 ? -12.789 4.900 6.311 1.00 98.69 171 VAL A O 1
ATOM 1343 N N . GLN A 1 172 ? -12.234 6.876 7.208 1.00 98.62 172 GLN A N 1
ATOM 1344 C CA . GLN A 1 172 ? -12.243 7.638 5.967 1.00 98.62 172 GLN A CA 1
ATOM 1345 C C . GLN A 1 172 ? -10.956 8.457 5.863 1.00 98.62 172 GLN A C 1
ATOM 1347 O O . GLN A 1 172 ? -10.576 9.150 6.803 1.00 98.62 172 GLN A O 1
ATOM 1352 N N . LEU A 1 173 ? -10.294 8.392 4.709 1.00 98.31 173 LEU A N 1
ATOM 1353 C CA . LEU A 1 173 ? -9.191 9.282 4.363 1.00 98.31 173 LEU A CA 1
ATOM 1354 C C . LEU A 1 173 ? -9.593 10.109 3.157 1.00 98.31 173 LEU A C 1
ATOM 1356 O O . LEU A 1 173 ? -10.137 9.565 2.196 1.00 98.31 173 LEU A O 1
ATOM 1360 N N . SER A 1 174 ? -9.264 11.393 3.175 1.00 97.50 174 SER A N 1
ATOM 1361 C CA . SER A 1 174 ? -9.424 12.255 2.014 1.00 97.50 174 SER A CA 1
ATOM 1362 C C . SER A 1 174 ? -8.222 13.163 1.784 1.00 97.50 174 SER A C 1
ATOM 1364 O O . SER A 1 174 ? -7.365 13.334 2.660 1.00 97.50 174 SER A O 1
ATOM 1366 N N . THR A 1 175 ? -8.107 13.685 0.565 1.00 95.50 175 THR A N 1
ATOM 1367 C CA . THR A 1 175 ? -7.056 14.625 0.183 1.00 95.50 175 THR A CA 1
ATOM 1368 C C . THR A 1 175 ? -7.524 15.582 -0.911 1.00 95.50 175 THR A C 1
ATOM 1370 O O . THR A 1 175 ? -8.195 15.200 -1.872 1.00 95.50 175 THR A O 1
ATOM 1373 N N . ASP A 1 176 ? -7.082 16.831 -0.797 1.00 92.38 176 ASP A N 1
ATOM 1374 C CA . ASP A 1 176 ? -7.164 17.866 -1.829 1.00 92.38 176 ASP A CA 1
ATOM 1375 C C . ASP A 1 176 ? -5.807 18.071 -2.542 1.00 92.38 176 ASP A C 1
ATOM 1377 O O . ASP A 1 176 ? -5.658 18.928 -3.422 1.00 92.38 176 ASP A O 1
ATOM 1381 N N . LYS A 1 177 ? -4.770 17.310 -2.159 1.00 92.44 177 LYS A N 1
ATOM 1382 C CA . LYS A 1 177 ? -3.393 17.523 -2.614 1.00 92.44 177 LYS A CA 1
ATOM 1383 C C . LYS A 1 177 ? -3.105 16.731 -3.884 1.00 92.44 177 LYS A C 1
ATOM 1385 O O . LYS A 1 177 ? -2.866 15.528 -3.852 1.00 92.44 177 LYS A O 1
ATOM 1390 N N . LYS A 1 178 ? -2.975 17.446 -5.006 1.00 89.88 178 LYS A N 1
ATOM 1391 C CA . LYS A 1 178 ? -2.623 16.874 -6.324 1.00 89.88 178 LYS A CA 1
ATOM 1392 C C . LYS A 1 178 ? -1.381 15.975 -6.306 1.00 89.88 178 LYS A C 1
ATOM 1394 O O . LYS A 1 178 ? -1.325 15.002 -7.042 1.00 89.88 178 LYS A O 1
ATOM 1399 N N . GLN A 1 179 ? -0.395 16.285 -5.466 1.00 89.00 179 GLN A N 1
ATOM 1400 C CA . GLN A 1 179 ? 0.846 15.509 -5.352 1.00 89.00 179 GLN A CA 1
ATOM 1401 C C . GLN A 1 179 ? 0.661 14.095 -4.776 1.00 89.00 179 GLN A C 1
ATOM 1403 O O . GLN A 1 179 ? 1.458 13.221 -5.100 1.00 89.00 179 GLN A O 1
ATOM 1408 N N . VAL A 1 180 ? -0.386 13.858 -3.973 1.00 92.38 180 VAL A N 1
ATOM 1409 C CA . VAL A 1 180 ? -0.754 12.512 -3.490 1.00 92.38 180 VAL A CA 1
ATOM 1410 C C . VAL A 1 180 ? -1.303 11.673 -4.650 1.00 92.38 180 VAL A C 1
ATOM 1412 O O . VAL A 1 180 ? -0.969 10.503 -4.815 1.00 92.38 180 VAL A O 1
ATOM 1415 N N . GLU A 1 181 ? -2.094 12.292 -5.526 1.00 92.81 181 GLU A N 1
ATOM 1416 C CA . GLU A 1 181 ? -2.669 11.623 -6.698 1.00 92.81 181 GLU A CA 1
ATOM 1417 C C . GLU A 1 181 ? -1.688 11.497 -7.874 1.00 92.81 181 GLU A C 1
ATOM 1419 O O . GLU A 1 181 ? -1.855 10.624 -8.727 1.00 92.81 181 GLU A O 1
ATOM 1424 N N . ALA A 1 182 ? -0.630 12.312 -7.914 1.00 90.88 182 ALA A N 1
ATOM 1425 C CA . ALA A 1 182 ? 0.418 12.214 -8.930 1.00 90.88 182 ALA A CA 1
ATOM 1426 C C . ALA A 1 182 ? 1.110 10.839 -8.907 1.00 90.88 182 ALA A C 1
ATOM 1428 O O . ALA A 1 182 ? 1.289 10.237 -9.957 1.00 90.88 182 ALA A O 1
ATOM 1429 N N . MET A 1 183 ? 1.396 10.289 -7.719 1.00 91.12 183 MET A N 1
ATOM 1430 C CA . MET A 1 183 ? 2.000 8.952 -7.586 1.00 91.12 183 MET A CA 1
ATOM 1431 C C . MET A 1 183 ? 1.094 7.836 -8.126 1.00 91.12 183 MET A C 1
ATOM 1433 O O . MET A 1 183 ? 1.569 6.854 -8.685 1.00 91.12 183 MET A O 1
ATOM 1437 N N . VAL A 1 184 ? -0.227 7.983 -7.999 1.00 94.56 184 VAL A N 1
ATOM 1438 C CA . VAL A 1 184 ? -1.177 7.024 -8.582 1.00 94.56 184 VAL A CA 1
ATOM 1439 C C . VAL A 1 184 ? -1.305 7.217 -10.091 1.00 94.56 184 VAL A C 1
ATOM 1441 O O . VAL A 1 184 ? -1.432 6.249 -10.838 1.00 94.56 184 VAL A O 1
ATOM 1444 N N . THR A 1 185 ? -1.236 8.464 -10.553 1.00 94.44 185 THR A N 1
ATOM 1445 C CA . THR A 1 185 ? -1.204 8.782 -11.986 1.00 94.44 185 THR A CA 1
ATOM 1446 C C . THR A 1 185 ? 0.001 8.119 -12.653 1.00 94.44 185 THR A C 1
ATOM 1448 O O . THR A 1 185 ? -0.157 7.509 -13.706 1.00 94.44 185 THR A O 1
ATOM 1451 N N . ASP A 1 186 ? 1.156 8.139 -11.989 1.00 92.31 186 ASP A N 1
ATOM 1452 C CA . ASP A 1 186 ? 2.395 7.496 -12.428 1.00 92.31 186 ASP A CA 1
ATOM 1453 C C . ASP A 1 186 ? 2.240 5.962 -12.600 1.00 92.31 186 ASP A C 1
ATOM 1455 O O . ASP A 1 186 ? 2.764 5.385 -13.551 1.00 92.31 186 ASP A O 1
ATOM 1459 N N . VAL A 1 187 ? 1.448 5.293 -11.748 1.00 94.81 187 VAL A N 1
ATOM 1460 C CA . VAL A 1 187 ? 1.101 3.858 -11.899 1.00 94.81 187 VAL A CA 1
ATOM 1461 C C . VAL A 1 187 ? 0.184 3.607 -13.105 1.00 94.81 187 VAL A C 1
ATOM 1463 O O . VAL A 1 187 ? 0.251 2.555 -13.749 1.00 94.81 187 VAL A O 1
ATOM 1466 N N . LEU A 1 188 ? -0.711 4.547 -13.409 1.00 96.38 188 LEU A N 1
ATOM 1467 C CA . LEU A 1 188 ? -1.721 4.399 -14.458 1.00 96.38 188 LEU A CA 1
ATOM 1468 C C . LEU A 1 188 ? -1.184 4.753 -15.852 1.00 96.38 188 LEU A C 1
ATOM 1470 O O . LEU A 1 188 ? -1.547 4.089 -16.823 1.00 96.38 188 LEU A O 1
ATOM 1474 N N . GLN A 1 189 ? -0.304 5.751 -15.951 1.00 94.62 189 GLN A N 1
ATOM 1475 C CA . GLN A 1 189 ? 0.221 6.303 -17.204 1.00 94.62 189 GLN A CA 1
ATOM 1476 C C . GLN A 1 189 ? 1.535 5.640 -17.642 1.00 94.62 189 GLN A C 1
ATOM 1478 O O . GLN A 1 189 ? 2.540 6.308 -17.886 1.00 94.62 189 GLN A O 1
ATOM 1483 N N . VAL A 1 190 ? 1.521 4.313 -17.770 1.00 93.56 190 VAL A N 1
ATOM 1484 C CA . VAL A 1 190 ? 2.716 3.513 -18.087 1.00 93.56 190 VAL A CA 1
ATOM 1485 C C . VAL A 1 190 ? 3.379 3.958 -19.389 1.00 93.56 190 VAL A C 1
ATOM 1487 O O . VAL A 1 190 ? 4.581 4.201 -19.405 1.00 93.56 190 VAL A O 1
ATOM 1490 N N . GLU A 1 191 ? 2.616 4.099 -20.475 1.00 92.88 191 GLU A N 1
ATOM 1491 C CA . GLU A 1 191 ? 3.174 4.456 -21.782 1.00 92.88 191 GLU A CA 1
ATOM 1492 C C . GLU A 1 191 ? 3.803 5.857 -21.767 1.00 92.88 191 GLU A C 1
ATOM 1494 O O . GLU A 1 191 ? 4.915 6.036 -22.258 1.00 92.88 191 GLU A O 1
ATOM 1499 N N . ALA A 1 192 ? 3.138 6.832 -21.138 1.00 92.50 192 ALA A N 1
ATOM 1500 C CA . ALA A 1 192 ? 3.666 8.191 -21.017 1.00 92.50 192 ALA A CA 1
ATOM 1501 C C . ALA A 1 192 ? 4.931 8.238 -20.146 1.00 92.50 192 ALA A C 1
ATOM 1503 O O . ALA A 1 192 ? 5.869 8.965 -20.467 1.00 92.50 192 ALA A O 1
ATOM 1504 N N . MET A 1 193 ? 4.976 7.440 -19.077 1.00 90.75 193 MET A N 1
ATOM 1505 C CA . MET A 1 193 ? 6.141 7.324 -18.206 1.00 90.75 193 MET A CA 1
ATOM 1506 C C . MET A 1 193 ? 7.336 6.704 -18.935 1.00 90.75 193 MET A C 1
ATOM 1508 O O . MET A 1 193 ? 8.434 7.249 -18.864 1.00 90.75 193 MET A O 1
ATOM 1512 N N . ILE A 1 194 ? 7.131 5.614 -19.681 1.00 93.00 194 ILE A N 1
ATOM 1513 C CA . ILE A 1 194 ? 8.188 4.996 -20.496 1.00 93.00 194 ILE A CA 1
ATOM 1514 C C . ILE A 1 194 ? 8.716 6.007 -21.515 1.00 93.00 194 ILE A C 1
ATOM 1516 O O . ILE A 1 194 ? 9.916 6.259 -21.575 1.00 93.00 194 ILE A O 1
ATOM 1520 N N . GLU A 1 195 ? 7.814 6.649 -22.257 1.00 93.50 195 GLU A N 1
ATOM 1521 C CA . GLU A 1 195 ? 8.159 7.662 -23.250 1.00 93.50 195 GLU A CA 1
ATOM 1522 C C . GLU A 1 195 ? 8.924 8.858 -22.665 1.00 93.50 195 GLU A C 1
ATOM 1524 O O . GLU A 1 195 ? 9.812 9.408 -23.319 1.00 93.50 195 GLU A O 1
ATOM 1529 N N . GLN A 1 196 ? 8.565 9.303 -21.459 1.00 89.88 196 GLN A N 1
ATOM 1530 C CA . GLN A 1 196 ? 9.277 10.370 -20.764 1.00 89.88 196 GLN A CA 1
ATOM 1531 C C . GLN A 1 196 ? 10.696 9.921 -20.414 1.00 89.88 196 GLN A C 1
ATOM 1533 O O . GLN A 1 196 ? 11.651 10.618 -20.747 1.00 89.88 196 GLN A O 1
ATOM 1538 N N . PHE A 1 197 ? 10.835 8.748 -19.795 1.00 89.31 197 PHE A N 1
ATOM 1539 C CA . PHE A 1 197 ? 12.127 8.217 -19.372 1.00 89.31 197 PHE A CA 1
ATOM 1540 C C . PHE A 1 197 ? 13.069 7.936 -20.550 1.00 89.31 197 PHE A C 1
ATOM 1542 O O . PHE A 1 197 ? 14.256 8.227 -20.453 1.00 89.31 197 PHE A O 1
ATOM 1549 N N . GLU A 1 198 ? 12.561 7.425 -21.674 1.00 89.38 198 GLU A N 1
ATOM 1550 C CA . GLU A 1 198 ? 13.364 7.176 -22.880 1.00 89.38 198 GLU A CA 1
ATOM 1551 C C . GLU A 1 198 ? 13.874 8.464 -23.546 1.00 89.38 198 GLU A C 1
ATOM 1553 O O . GLU A 1 198 ? 14.887 8.441 -24.246 1.00 89.38 198 GLU A O 1
ATOM 1558 N N . ARG A 1 199 ? 13.179 9.592 -23.347 1.00 92.06 199 ARG A N 1
ATOM 1559 C CA . ARG A 1 199 ? 13.577 10.906 -23.880 1.00 92.06 199 ARG A CA 1
ATOM 1560 C C . ARG A 1 199 ? 14.482 11.694 -22.933 1.00 92.06 199 ARG A C 1
ATOM 1562 O O . ARG A 1 199 ? 15.106 12.655 -23.380 1.00 92.06 199 ARG A O 1
ATOM 1569 N N . SER A 1 200 ? 14.533 11.322 -21.658 1.00 90.69 200 SER A N 1
ATOM 1570 C CA . SER A 1 200 ? 15.360 11.974 -20.645 1.00 90.69 200 SER A CA 1
ATOM 1571 C C . SER A 1 200 ? 16.835 11.603 -20.799 1.00 90.69 200 SER A C 1
ATOM 1573 O O . SER A 1 200 ? 17.189 10.445 -21.010 1.00 90.69 200 SER A O 1
ATOM 1575 N N . SER A 1 201 ? 17.718 12.589 -20.655 1.00 92.56 201 SER A N 1
ATOM 1576 C CA . SER A 1 201 ? 19.145 12.340 -20.454 1.00 92.56 201 SER A CA 1
ATOM 1577 C C . SER A 1 201 ? 19.416 11.804 -19.044 1.00 92.56 201 SER A C 1
ATOM 1579 O O . SER A 1 201 ? 18.599 11.971 -18.139 1.00 92.56 201 SER A O 1
ATOM 1581 N N . ASP A 1 202 ? 20.596 11.221 -18.815 1.00 91.19 202 ASP A N 1
ATOM 1582 C CA . ASP A 1 202 ? 21.008 10.798 -17.467 1.00 91.19 202 ASP A CA 1
ATOM 1583 C C . ASP A 1 202 ? 20.964 11.958 -16.457 1.00 91.19 202 ASP A C 1
ATOM 1585 O O . ASP A 1 202 ? 20.634 11.741 -15.294 1.00 91.19 202 ASP A O 1
ATOM 1589 N N . GLN A 1 203 ? 21.255 13.189 -16.896 1.00 88.75 203 GLN A N 1
ATOM 1590 C CA . GLN A 1 203 ? 21.152 14.368 -16.037 1.00 88.75 203 GLN A CA 1
ATOM 1591 C C . GLN A 1 203 ? 19.692 14.690 -15.704 1.00 88.75 203 GLN A C 1
ATOM 1593 O O . GLN A 1 203 ? 19.383 14.876 -14.532 1.00 88.75 203 GLN A O 1
ATOM 1598 N N . ASP A 1 204 ? 18.789 14.663 -16.691 1.00 89.06 204 ASP A N 1
ATOM 1599 C CA . ASP A 1 204 ? 17.355 14.891 -16.452 1.00 89.06 204 ASP A CA 1
ATOM 1600 C C . ASP A 1 204 ? 16.785 13.865 -15.461 1.00 89.06 204 ASP A C 1
ATOM 1602 O O . ASP A 1 204 ? 15.952 14.198 -14.622 1.00 89.06 204 ASP A O 1
ATOM 1606 N N . LEU A 1 205 ? 17.248 12.612 -15.541 1.00 83.75 205 LEU A N 1
ATOM 1607 C CA . LEU A 1 205 ? 16.850 11.540 -14.631 1.00 83.75 205 LEU A CA 1
ATOM 1608 C C . LEU A 1 205 ? 17.376 11.757 -13.204 1.00 83.75 205 LEU A C 1
ATOM 1610 O O . LEU A 1 205 ? 16.661 11.484 -12.239 1.00 83.75 205 LEU A O 1
ATOM 1614 N N . LEU A 1 206 ? 18.608 12.248 -13.053 1.00 84.19 206 LEU A N 1
ATOM 1615 C CA . LEU A 1 206 ? 19.182 12.586 -11.747 1.00 84.19 206 LEU A CA 1
ATOM 1616 C C . LEU A 1 206 ? 18.501 13.805 -11.114 1.00 84.19 206 LEU A C 1
ATOM 1618 O O . LEU A 1 206 ? 18.300 13.826 -9.898 1.00 84.19 206 LEU A O 1
ATOM 1622 N N . ASP A 1 207 ? 18.069 14.761 -11.934 1.00 84.56 207 ASP A N 1
ATOM 1623 C CA . ASP A 1 207 ? 17.340 15.957 -11.502 1.00 84.56 207 ASP A CA 1
ATOM 1624 C C . ASP A 1 207 ? 15.915 15.638 -10.998 1.00 84.56 207 ASP A C 1
ATOM 1626 O O . ASP A 1 207 ? 15.276 16.481 -10.371 1.00 84.56 207 ASP A O 1
ATOM 1630 N N . LEU A 1 208 ? 15.418 14.404 -11.188 1.00 74.12 208 LEU A N 1
ATOM 1631 C CA . LEU A 1 208 ? 14.180 13.926 -10.553 1.00 74.12 208 LEU A CA 1
ATOM 1632 C C . LEU A 1 208 ? 14.320 13.725 -9.031 1.00 74.12 208 LEU A C 1
ATOM 1634 O O . LEU A 1 208 ? 13.332 13.389 -8.376 1.00 74.12 208 LEU A O 1
ATOM 1638 N N . GLU A 1 209 ? 15.534 13.865 -8.482 1.00 66.50 209 GLU A N 1
ATOM 1639 C CA . GLU A 1 209 ? 15.856 13.754 -7.053 1.00 66.50 209 GLU A CA 1
ATOM 1640 C C . GLU A 1 209 ? 15.240 12.510 -6.393 1.00 66.50 209 GLU A C 1
ATOM 1642 O O . GLU A 1 209 ? 14.747 12.512 -5.260 1.00 66.50 209 GLU A O 1
ATOM 1647 N N . LEU A 1 210 ? 15.303 11.375 -7.097 1.00 70.31 210 LEU A N 1
ATOM 1648 C CA . LEU A 1 210 ? 14.808 10.084 -6.626 1.00 70.31 210 LEU A CA 1
ATOM 1649 C C . LEU A 1 210 ? 15.734 9.470 -5.560 1.00 70.31 210 LEU A C 1
ATOM 1651 O O . LEU A 1 210 ? 15.886 8.250 -5.478 1.00 70.31 210 LEU A O 1
ATOM 1655 N N . GLY A 1 211 ? 16.199 10.271 -4.600 1.00 75.88 211 GLY A N 1
ATOM 1656 C CA . GLY A 1 211 ? 17.126 9.877 -3.540 1.00 75.88 211 GLY A CA 1
ATOM 1657 C C . GLY A 1 211 ? 18.555 9.729 -4.072 1.00 75.88 211 GLY A C 1
ATOM 1658 O O . GLY A 1 211 ? 18.840 10.217 -5.162 1.00 75.88 211 GLY A O 1
ATOM 1659 N N . PRO A 1 212 ? 19.455 9.043 -3.343 1.00 83.38 212 PRO A N 1
ATOM 1660 C CA . PRO A 1 212 ? 20.841 8.821 -3.764 1.00 83.38 212 PRO A CA 1
ATOM 1661 C C . PRO A 1 212 ? 20.934 7.752 -4.873 1.00 83.38 212 PRO A C 1
ATOM 1663 O O . PRO A 1 212 ? 21.656 6.767 -4.738 1.00 83.38 212 PRO A O 1
ATOM 1666 N N . SER A 1 213 ? 20.147 7.911 -5.937 1.00 85.56 213 SER A N 1
ATOM 1667 C CA . SER A 1 213 ? 20.090 7.003 -7.081 1.00 85.56 213 SER A CA 1
ATOM 1668 C C . SER A 1 213 ? 21.172 7.360 -8.096 1.00 85.56 213 SER A C 1
ATOM 1670 O O . SER A 1 213 ? 21.471 8.531 -8.319 1.00 85.56 213 SER A O 1
ATOM 1672 N N . THR A 1 214 ? 21.740 6.348 -8.741 1.00 89.56 214 THR A N 1
ATOM 1673 C CA . THR A 1 214 ? 22.617 6.518 -9.906 1.00 89.56 214 THR A CA 1
ATOM 1674 C C . THR A 1 214 ? 21.814 6.380 -11.205 1.00 89.56 214 THR A C 1
ATOM 1676 O O . THR A 1 214 ? 20.736 5.779 -11.190 1.00 89.56 214 THR A O 1
ATOM 1679 N N . PRO A 1 215 ? 22.329 6.832 -12.366 1.00 89.19 215 PRO A N 1
ATOM 1680 C CA . PRO A 1 215 ? 21.669 6.564 -13.645 1.00 89.19 215 PRO A CA 1
ATOM 1681 C C . PRO A 1 215 ? 21.448 5.063 -13.881 1.00 89.19 215 PRO A C 1
ATOM 1683 O O . PRO A 1 215 ? 20.405 4.654 -14.383 1.00 89.19 215 PRO A O 1
ATOM 1686 N N . ALA A 1 216 ? 22.387 4.212 -13.450 1.00 91.06 216 ALA A N 1
ATOM 1687 C CA . ALA A 1 216 ? 22.258 2.762 -13.565 1.00 91.06 216 ALA A CA 1
ATOM 1688 C C . ALA A 1 216 ? 21.069 2.203 -12.763 1.00 91.06 216 ALA A C 1
ATOM 1690 O O . ALA A 1 216 ? 20.399 1.286 -13.246 1.00 91.06 216 ALA A O 1
ATOM 1691 N N . ASP A 1 217 ? 20.786 2.766 -11.583 1.00 90.44 217 ASP A N 1
ATOM 1692 C CA . ASP A 1 217 ? 19.619 2.398 -10.776 1.00 90.44 217 ASP A CA 1
ATOM 1693 C C . ASP A 1 217 ? 18.319 2.795 -11.476 1.00 90.44 217 ASP A C 1
ATOM 1695 O O . ASP A 1 217 ? 17.391 1.992 -11.544 1.00 90.44 217 ASP A O 1
ATOM 1699 N N . LEU A 1 218 ? 18.268 4.001 -12.052 1.00 90.06 218 LEU A N 1
ATOM 1700 C CA . LEU A 1 218 ? 17.092 4.529 -12.750 1.00 90.06 218 LEU A CA 1
ATOM 1701 C C . LEU A 1 218 ? 16.800 3.757 -14.042 1.00 90.06 218 LEU A C 1
ATOM 1703 O O . LEU A 1 218 ? 15.668 3.334 -14.270 1.00 90.06 218 LEU A O 1
ATOM 1707 N N . HIS A 1 219 ? 17.829 3.465 -14.839 1.00 90.88 219 HIS A N 1
ATOM 1708 C CA . HIS A 1 219 ? 17.714 2.580 -16.002 1.00 90.88 219 HIS A CA 1
ATOM 1709 C C . HIS A 1 219 ? 17.347 1.149 -15.595 1.00 90.88 219 HIS A C 1
ATOM 1711 O O . HIS A 1 219 ? 16.629 0.456 -16.314 1.00 90.88 219 HIS A O 1
ATOM 1717 N N . GLY A 1 220 ? 17.846 0.680 -14.448 1.00 92.50 220 GLY A N 1
ATOM 1718 C CA . GLY A 1 220 ? 17.473 -0.606 -13.861 1.00 92.50 220 GLY A CA 1
ATOM 1719 C C . GLY A 1 220 ? 15.993 -0.672 -13.518 1.00 92.50 220 GLY A C 1
ATOM 1720 O O . GLY A 1 220 ? 15.312 -1.600 -13.952 1.00 92.50 220 GLY A O 1
ATOM 1721 N N . TRP A 1 221 ? 15.496 0.337 -12.809 1.00 92.50 221 TRP A N 1
ATOM 1722 C CA . TRP A 1 221 ? 14.082 0.503 -12.509 1.00 92.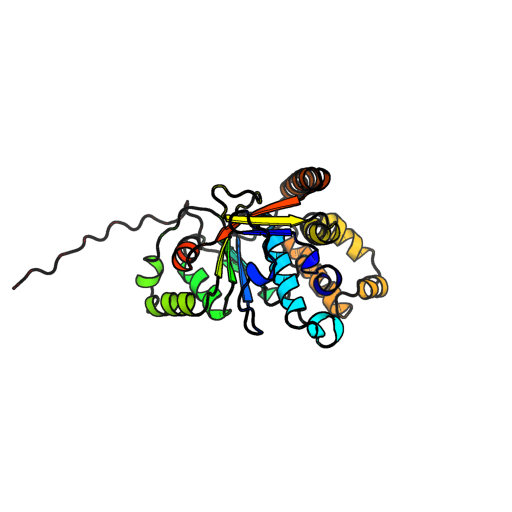50 221 TRP A CA 1
ATOM 1723 C C . TRP A 1 221 ? 13.239 0.551 -13.791 1.00 92.50 221 TRP A C 1
ATOM 1725 O O . TRP A 1 221 ? 12.314 -0.248 -13.920 1.00 92.50 221 TRP A O 1
ATOM 1735 N N . LEU A 1 222 ? 13.616 1.367 -14.785 1.00 92.12 222 LEU A N 1
ATOM 1736 C CA . LEU A 1 222 ? 12.877 1.485 -16.047 1.00 92.12 222 LEU A CA 1
ATOM 1737 C C . LEU A 1 222 ? 12.781 0.145 -16.781 1.00 92.12 222 LEU A C 1
ATOM 1739 O O . LEU A 1 222 ? 11.700 -0.238 -17.216 1.00 92.12 222 LEU A O 1
ATOM 1743 N N . ARG A 1 223 ? 13.882 -0.612 -16.888 1.00 94.06 223 ARG A N 1
ATOM 1744 C CA . ARG A 1 223 ? 13.853 -1.947 -17.516 1.00 94.06 223 ARG A CA 1
ATOM 1745 C C . ARG A 1 223 ? 12.847 -2.876 -16.841 1.00 94.06 223 ARG A C 1
ATOM 1747 O O . ARG A 1 223 ? 12.169 -3.640 -17.524 1.00 94.06 223 ARG A O 1
ATOM 1754 N N . MET A 1 224 ? 12.756 -2.821 -15.514 1.00 94.12 224 MET A N 1
ATOM 1755 C CA . MET A 1 224 ? 11.807 -3.635 -14.756 1.00 94.12 224 MET A CA 1
ATOM 1756 C C . MET A 1 224 ? 10.370 -3.159 -14.941 1.00 94.12 224 MET A C 1
ATOM 1758 O O . MET A 1 224 ? 9.489 -3.986 -15.163 1.00 94.12 224 MET A O 1
ATOM 1762 N N . PHE A 1 225 ? 10.159 -1.845 -14.942 1.00 93.69 225 PHE A N 1
ATOM 1763 C CA . PHE A 1 225 ? 8.864 -1.231 -15.201 1.00 93.69 225 PHE A CA 1
ATOM 1764 C C . PHE A 1 225 ? 8.341 -1.581 -16.605 1.00 93.69 225 PHE A C 1
ATOM 1766 O O . PHE A 1 225 ? 7.214 -2.054 -16.755 1.00 93.69 225 PHE A O 1
ATOM 1773 N N . VAL A 1 226 ? 9.189 -1.476 -17.640 1.00 95.12 226 VAL A N 1
ATOM 1774 C CA . VAL A 1 226 ? 8.855 -1.884 -19.018 1.00 95.12 226 VAL A CA 1
ATOM 1775 C C . VAL A 1 226 ? 8.512 -3.371 -19.084 1.00 95.12 226 VAL A C 1
ATOM 1777 O O . VAL A 1 226 ? 7.501 -3.731 -19.688 1.00 95.12 226 VAL A O 1
ATOM 1780 N N . ALA A 1 227 ? 9.294 -4.240 -18.434 1.00 95.81 227 ALA A N 1
ATOM 1781 C CA . ALA A 1 227 ? 9.042 -5.684 -18.430 1.00 95.81 227 ALA A CA 1
ATOM 1782 C C . ALA A 1 227 ? 7.676 -6.061 -17.825 1.00 95.81 227 ALA A C 1
ATOM 1784 O O . ALA A 1 227 ? 7.131 -7.114 -18.151 1.00 95.81 227 ALA A O 1
ATOM 1785 N N . ARG A 1 228 ? 7.115 -5.198 -16.972 1.00 95.50 228 ARG A N 1
ATOM 1786 C CA . ARG A 1 228 ? 5.825 -5.392 -16.295 1.00 95.50 228 ARG A CA 1
ATOM 1787 C C . ARG A 1 228 ? 4.683 -4.563 -16.883 1.00 95.50 228 ARG A C 1
ATOM 1789 O O . ARG A 1 228 ? 3.541 -4.694 -16.447 1.00 95.50 228 ARG A O 1
ATOM 1796 N N . SER A 1 229 ? 4.954 -3.743 -17.899 1.00 94.81 229 SER A N 1
ATOM 1797 C CA . SER A 1 229 ? 3.960 -2.862 -18.530 1.00 94.81 229 SER A CA 1
ATOM 1798 C C . SER A 1 229 ? 2.720 -3.618 -19.033 1.00 94.81 229 SER A C 1
ATOM 1800 O O . SER A 1 229 ? 1.598 -3.128 -18.890 1.00 94.81 229 SER A O 1
ATOM 1802 N N . GLY A 1 230 ? 2.916 -4.844 -19.531 1.00 95.31 230 GLY A N 1
ATOM 1803 C CA . GLY A 1 230 ? 1.866 -5.724 -20.049 1.00 95.31 230 GLY A CA 1
ATOM 1804 C C . GLY A 1 230 ? 1.082 -6.531 -19.007 1.00 95.31 230 GLY A C 1
ATOM 1805 O O . GLY A 1 230 ? 0.183 -7.266 -19.401 1.00 95.31 230 GLY A O 1
ATOM 1806 N N . GLU A 1 231 ? 1.381 -6.416 -17.706 1.00 96.75 231 GLU A N 1
ATOM 1807 C CA . GLU A 1 231 ? 0.655 -7.148 -16.646 1.00 96.75 231 GLU A CA 1
ATOM 1808 C C . GLU A 1 231 ? -0.827 -6.742 -16.560 1.00 96.75 231 GLU A C 1
ATOM 1810 O O . GLU A 1 231 ? -1.672 -7.540 -16.170 1.00 96.75 231 GLU A O 1
ATOM 1815 N N . VAL A 1 232 ? -1.155 -5.506 -16.954 1.00 97.50 232 VAL A N 1
ATOM 1816 C CA . VAL A 1 232 ? -2.522 -4.970 -16.916 1.00 97.50 232 VAL A CA 1
ATOM 1817 C C . VAL A 1 232 ? -2.873 -4.356 -18.271 1.00 97.50 232 VAL A C 1
ATOM 1819 O O . VAL A 1 232 ? -2.109 -3.513 -18.752 1.00 97.50 232 VAL A O 1
ATOM 1822 N N . PRO A 1 233 ? -4.029 -4.697 -18.878 1.00 96.12 233 PRO A N 1
ATOM 1823 C CA . PRO A 1 233 ? -4.424 -4.151 -20.173 1.00 96.12 233 PRO A CA 1
ATOM 1824 C C . PRO A 1 233 ? -4.493 -2.617 -20.180 1.00 96.12 233 PRO A C 1
ATOM 1826 O O . PRO A 1 233 ? -5.154 -2.014 -19.331 1.00 96.12 233 PRO A O 1
ATOM 1829 N N . SER A 1 234 ? -3.921 -1.967 -21.200 1.00 95.00 234 SER A N 1
ATOM 1830 C CA . SER A 1 234 ? -3.940 -0.497 -21.315 1.00 95.00 234 SER A CA 1
ATOM 1831 C C . SER A 1 234 ? -5.359 0.089 -21.355 1.00 95.00 234 SER A C 1
ATOM 1833 O O . SER A 1 234 ? -5.584 1.216 -20.924 1.00 95.00 234 SER A O 1
ATOM 1835 N N . ALA A 1 235 ? -6.348 -0.663 -21.857 1.00 96.06 235 ALA A N 1
ATOM 1836 C CA . ALA A 1 235 ? -7.750 -0.237 -21.831 1.00 96.06 235 ALA A CA 1
ATOM 1837 C C . ALA A 1 235 ? -8.297 -0.114 -20.398 1.00 96.06 235 ALA A C 1
ATOM 1839 O O . ALA A 1 235 ? -8.998 0.852 -20.099 1.00 96.06 235 ALA A O 1
ATOM 1840 N N . LEU A 1 236 ? -7.927 -1.047 -19.513 1.00 96.06 236 LEU A N 1
ATOM 1841 C CA . LEU A 1 236 ? -8.303 -1.003 -18.103 1.00 96.06 236 LEU A CA 1
ATOM 1842 C C . LEU A 1 236 ? -7.618 0.172 -17.396 1.00 96.06 236 LEU A C 1
ATOM 1844 O O . LEU A 1 236 ? -8.297 0.948 -16.728 1.00 96.06 236 LEU A O 1
ATOM 1848 N N . ARG A 1 237 ? -6.315 0.383 -17.638 1.00 96.38 237 ARG A N 1
ATOM 1849 C CA . ARG A 1 237 ? -5.572 1.546 -17.112 1.00 96.38 237 ARG A CA 1
ATOM 1850 C C . ARG A 1 237 ? -6.250 2.869 -17.468 1.00 96.38 237 ARG A C 1
ATOM 1852 O O . ARG A 1 237 ? -6.532 3.665 -16.579 1.00 96.38 237 ARG A O 1
ATOM 1859 N N . ARG A 1 238 ? -6.597 3.068 -18.747 1.00 95.88 238 ARG A N 1
ATOM 1860 C CA . ARG A 1 238 ? -7.295 4.279 -19.219 1.00 95.88 238 ARG A CA 1
ATOM 1861 C C . ARG A 1 238 ? -8.671 4.461 -18.579 1.00 95.88 238 ARG A C 1
ATOM 1863 O O . ARG A 1 238 ? -9.036 5.584 -18.242 1.00 95.88 238 ARG A O 1
ATOM 1870 N N . SER A 1 239 ? -9.427 3.375 -18.412 1.00 95.69 239 SER A N 1
ATOM 1871 C CA . SER A 1 239 ? -10.727 3.402 -17.730 1.00 95.69 239 SER A CA 1
ATOM 1872 C C . SER A 1 239 ? -10.583 3.864 -16.276 1.00 95.69 239 SER A C 1
ATOM 1874 O O . SER A 1 239 ? -11.256 4.804 -15.848 1.00 95.69 239 SER A O 1
ATOM 1876 N N . MET A 1 240 ? -9.654 3.256 -15.531 1.00 95.44 240 MET A N 1
ATOM 1877 C CA . MET A 1 240 ? -9.391 3.611 -14.135 1.00 95.44 240 MET A CA 1
ATOM 1878 C C . MET A 1 240 ? -8.867 5.041 -13.998 1.00 95.44 240 MET A C 1
ATOM 1880 O O . MET A 1 240 ? -9.313 5.772 -13.118 1.00 95.44 240 MET A O 1
ATOM 1884 N N . GLU A 1 241 ? -7.971 5.472 -14.887 1.00 95.44 241 GLU A N 1
ATOM 1885 C CA . GLU A 1 241 ? -7.465 6.844 -14.930 1.00 95.44 241 GLU A CA 1
ATOM 1886 C C . GLU A 1 241 ? -8.589 7.861 -15.154 1.00 95.44 241 GLU A C 1
ATOM 1888 O O . GLU A 1 241 ? -8.663 8.860 -14.436 1.00 95.44 241 GLU A O 1
ATOM 1893 N N . ALA A 1 242 ? -9.491 7.607 -16.107 1.00 94.50 242 ALA A N 1
ATOM 1894 C CA . ALA A 1 242 ? -10.625 8.485 -16.378 1.00 94.50 242 ALA A CA 1
ATOM 1895 C C . ALA A 1 242 ? -11.561 8.593 -15.163 1.00 94.50 242 ALA A C 1
ATOM 1897 O O . ALA A 1 242 ? -11.852 9.703 -14.711 1.00 94.50 242 ALA A O 1
ATOM 1898 N N . ALA A 1 243 ? -11.954 7.455 -14.582 1.00 92.12 243 ALA A N 1
ATOM 1899 C CA . ALA A 1 243 ? -12.801 7.417 -13.390 1.00 92.12 243 ALA A CA 1
ATOM 1900 C C . ALA A 1 243 ? -12.142 8.120 -12.191 1.00 92.12 243 ALA A C 1
ATOM 1902 O O . ALA A 1 243 ? -12.800 8.804 -11.405 1.00 92.12 243 ALA A O 1
ATOM 1903 N N . ARG A 1 244 ? -10.821 7.979 -12.044 1.00 91.94 244 ARG A N 1
ATOM 1904 C CA . ARG A 1 244 ? -10.070 8.610 -10.960 1.00 91.94 244 ARG A CA 1
ATOM 1905 C C . ARG A 1 244 ? -9.952 10.120 -11.147 1.00 91.94 244 ARG A C 1
ATOM 1907 O O . ARG A 1 244 ? -10.194 10.856 -10.194 1.00 91.94 244 ARG A O 1
ATOM 1914 N N . LYS A 1 245 ? -9.675 10.596 -12.366 1.00 91.88 245 LYS A N 1
ATOM 1915 C CA . LYS A 1 245 ? -9.664 12.033 -12.695 1.00 91.88 245 LYS A CA 1
ATOM 1916 C C . LYS A 1 245 ? -11.004 12.697 -12.407 1.00 91.88 245 LYS A C 1
ATOM 1918 O O . LYS A 1 245 ? -11.015 13.801 -11.871 1.00 91.88 245 LYS A O 1
ATOM 1923 N N . GLU A 1 246 ? -12.112 12.029 -12.717 1.00 90.31 246 GLU A N 1
ATOM 1924 C CA . GLU A 1 246 ? -13.451 12.528 -12.395 1.00 90.31 246 GLU A CA 1
ATOM 1925 C C . GLU A 1 246 ? -13.639 12.698 -10.881 1.00 90.31 246 GLU A C 1
ATOM 1927 O O . GLU A 1 246 ? -14.014 13.780 -10.428 1.00 90.31 246 GLU A O 1
ATOM 1932 N N . LYS A 1 247 ? -13.291 11.675 -10.087 1.00 88.12 247 LYS A N 1
ATOM 1933 C CA . LYS A 1 247 ? -13.356 11.740 -8.616 1.00 88.12 247 LYS A CA 1
ATOM 1934 C C . LYS A 1 247 ? -12.472 12.856 -8.044 1.00 88.12 247 LYS A C 1
ATOM 1936 O O . LYS A 1 247 ? -12.898 13.569 -7.143 1.00 88.12 247 LYS A O 1
ATOM 1941 N N . VAL A 1 248 ? -11.255 13.033 -8.564 1.00 88.19 248 VAL A N 1
ATOM 1942 C CA . VAL A 1 248 ? -10.330 14.091 -8.114 1.00 88.19 248 VAL A CA 1
ATOM 1943 C C . VAL A 1 248 ? -10.845 15.485 -8.486 1.00 88.19 248 VAL A C 1
ATOM 1945 O O . VAL A 1 248 ? -10.743 16.412 -7.684 1.00 88.19 248 VAL A O 1
ATOM 1948 N N . ALA A 1 249 ? -11.438 15.651 -9.672 1.00 86.69 249 ALA A N 1
ATOM 1949 C CA . ALA A 1 249 ? -11.983 16.932 -10.124 1.00 86.69 249 ALA A CA 1
ATOM 1950 C C . ALA A 1 249 ? -13.151 17.439 -9.257 1.00 86.69 249 ALA A C 1
ATOM 1952 O O . ALA A 1 249 ? -13.396 18.644 -9.217 1.00 86.69 249 ALA A O 1
ATOM 1953 N N . GLN A 1 250 ? -13.839 16.546 -8.540 1.00 84.12 250 GLN A N 1
ATOM 1954 C CA . GLN A 1 250 ? -14.918 16.888 -7.605 1.00 84.12 250 GLN A CA 1
ATOM 1955 C C . GLN A 1 250 ? -14.418 17.508 -6.284 1.00 84.12 250 GLN A C 1
ATOM 1957 O O . GLN A 1 250 ? -15.229 18.018 -5.516 1.00 84.12 250 GLN A O 1
ATOM 1962 N N . GLY A 1 251 ? -13.100 17.542 -6.044 1.00 73.50 251 GLY A N 1
ATOM 1963 C CA . GLY A 1 251 ? -12.481 18.419 -5.041 1.00 73.50 251 GLY A CA 1
ATOM 1964 C C . GLY A 1 251 ? -12.198 17.815 -3.664 1.00 73.50 251 GLY A C 1
ATOM 1965 O O . GLY A 1 251 ? -11.642 18.520 -2.830 1.00 73.50 251 GLY A O 1
ATOM 1966 N N . ASP A 1 252 ? -12.514 16.539 -3.427 1.00 75.38 252 ASP A N 1
ATOM 1967 C CA . ASP A 1 252 ? -12.153 15.832 -2.188 1.00 75.38 252 ASP A CA 1
ATOM 1968 C C . ASP A 1 252 ? -12.019 14.324 -2.457 1.00 75.38 252 ASP A C 1
ATOM 1970 O O . ASP A 1 252 ? -12.943 13.526 -2.240 1.00 75.38 252 ASP A O 1
ATOM 1974 N N . PHE A 1 253 ? -10.877 13.921 -3.031 1.00 94.25 253 PHE A N 1
ATOM 1975 C CA . PHE A 1 253 ? -10.658 12.511 -3.335 1.00 94.25 253 PHE A CA 1
ATOM 1976 C C . PHE A 1 253 ? -10.591 11.740 -2.024 1.00 94.25 253 PHE A C 1
ATOM 1978 O O . PHE A 1 253 ? -9.715 11.967 -1.195 1.00 94.25 253 PHE A O 1
ATOM 1985 N N . THR A 1 254 ? -11.542 10.832 -1.844 1.00 96.50 254 THR A N 1
ATOM 1986 C CA . THR A 1 254 ? -11.758 10.138 -0.580 1.00 96.50 254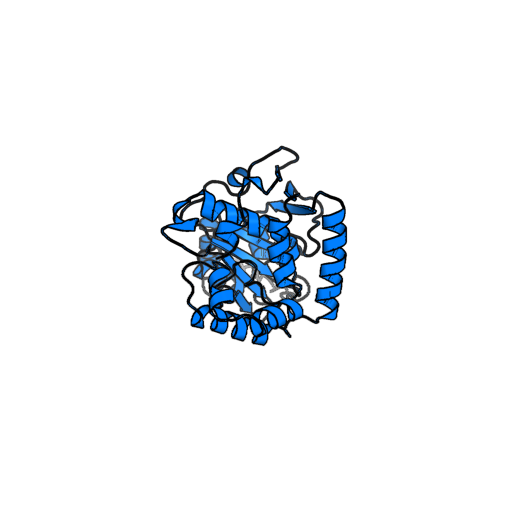 THR A CA 1
ATOM 1987 C C . THR A 1 254 ? -11.680 8.633 -0.808 1.00 96.50 254 THR A C 1
ATOM 1989 O O . THR A 1 254 ? -12.125 8.137 -1.845 1.00 96.50 254 THR A O 1
ATOM 1992 N N . GLN A 1 255 ? -11.174 7.906 0.182 1.00 98.12 255 GLN A N 1
ATOM 1993 C CA . GLN A 1 255 ? -11.214 6.450 0.266 1.00 98.12 255 GLN A CA 1
ATOM 1994 C C . GLN A 1 255 ? -11.618 6.018 1.675 1.00 98.12 255 GLN A C 1
ATOM 1996 O O . GLN A 1 255 ? -11.344 6.716 2.650 1.00 98.12 255 GLN A O 1
ATOM 2001 N N . THR A 1 256 ? -12.297 4.884 1.780 1.00 98.62 256 THR A N 1
ATOM 2002 C CA . THR A 1 256 ? -12.905 4.409 3.032 1.00 98.62 256 THR A CA 1
ATOM 2003 C C . THR A 1 256 ? -12.477 2.983 3.338 1.00 98.62 256 THR A C 1
ATOM 2005 O O . THR A 1 256 ? -12.357 2.172 2.419 1.00 98.62 256 THR A O 1
ATOM 2008 N N . TYR A 1 257 ? -12.312 2.681 4.620 1.00 98.81 257 TYR A N 1
ATOM 2009 C CA . TYR A 1 257 ? -11.707 1.451 5.119 1.00 98.81 257 TYR A CA 1
ATOM 2010 C C . TYR A 1 257 ? -12.432 0.967 6.368 1.00 98.81 257 TYR A C 1
ATOM 2012 O O . TYR A 1 257 ? -13.080 1.749 7.065 1.00 98.81 257 TYR A O 1
ATOM 2020 N N . ARG A 1 258 ? -12.282 -0.317 6.681 1.00 98.38 258 ARG A N 1
ATOM 2021 C CA . ARG A 1 258 ? -12.779 -0.888 7.933 1.00 98.38 258 ARG A CA 1
ATOM 2022 C C . ARG A 1 258 ? -11.620 -1.451 8.733 1.00 98.38 258 ARG A C 1
ATOM 2024 O O . ARG A 1 258 ? -10.881 -2.283 8.209 1.00 98.38 258 ARG A O 1
ATOM 2031 N N . ARG A 1 259 ? -11.454 -1.022 9.982 1.00 98.38 259 ARG A N 1
ATOM 2032 C CA . ARG A 1 259 ? -10.540 -1.687 10.921 1.00 98.38 259 ARG A CA 1
ATOM 2033 C C . ARG A 1 259 ? -11.098 -3.062 11.260 1.00 98.38 259 ARG A C 1
ATOM 2035 O O . ARG A 1 259 ? -12.292 -3.211 11.513 1.00 98.38 259 ARG A O 1
ATOM 2042 N N . VAL A 1 260 ? -10.233 -4.067 11.255 1.00 98.19 260 VAL A N 1
ATOM 2043 C CA . VAL A 1 260 ? -10.617 -5.456 11.518 1.00 98.19 260 VAL A CA 1
ATOM 2044 C C . VAL A 1 260 ? -9.655 -6.122 12.482 1.00 98.19 260 VAL A C 1
ATOM 2046 O O . VAL A 1 260 ? -8.529 -5.664 12.689 1.00 98.19 260 VAL A O 1
ATOM 2049 N N . SER A 1 261 ? -10.105 -7.224 13.078 1.00 98.06 261 SER A N 1
ATOM 2050 C CA . SER A 1 261 ? -9.204 -8.095 13.829 1.00 98.06 261 SER A CA 1
ATOM 2051 C C . SER A 1 261 ? -8.162 -8.723 12.899 1.00 98.06 261 SER A C 1
ATOM 2053 O O . SER A 1 261 ? -8.411 -8.911 11.705 1.00 98.06 261 SER A O 1
ATOM 2055 N N . VAL A 1 262 ? -7.006 -9.095 13.455 1.00 97.88 262 VAL A N 1
ATOM 2056 C CA . VAL A 1 262 ? -5.980 -9.830 12.702 1.00 97.88 262 VAL A CA 1
ATOM 2057 C C . VAL A 1 262 ? -6.561 -11.126 12.134 1.00 97.88 262 VAL A C 1
ATOM 2059 O O . VAL A 1 262 ? -6.354 -11.413 10.965 1.00 97.88 262 VAL A O 1
ATOM 2062 N N . ASP A 1 263 ? -7.356 -11.861 12.912 1.00 97.75 263 ASP A N 1
ATOM 2063 C CA . ASP A 1 263 ? -7.971 -13.121 12.475 1.00 97.75 263 ASP A CA 1
ATOM 2064 C C . ASP A 1 263 ? -8.886 -12.950 11.262 1.00 97.75 263 ASP A C 1
ATOM 2066 O O . ASP A 1 263 ? -8.842 -13.751 10.332 1.00 97.75 263 ASP A O 1
ATOM 2070 N N . GLU A 1 264 ? -9.695 -11.891 11.250 1.00 97.81 264 GLU A N 1
ATOM 2071 C CA . GLU A 1 264 ? -10.541 -11.582 10.100 1.00 97.81 264 GLU A CA 1
ATOM 2072 C C . GLU A 1 264 ? -9.690 -11.261 8.867 1.00 97.81 264 GLU A C 1
ATOM 2074 O O . GLU A 1 264 ? -9.937 -11.814 7.797 1.00 97.81 264 GLU A O 1
ATOM 2079 N N . ALA A 1 265 ? -8.645 -10.439 9.017 1.00 98.38 265 ALA A N 1
ATOM 2080 C CA . ALA A 1 265 ? -7.745 -10.120 7.912 1.00 98.38 265 ALA A CA 1
ATOM 2081 C C . ALA A 1 265 ? -6.995 -11.354 7.384 1.00 98.38 265 ALA A C 1
ATOM 2083 O O . ALA A 1 265 ? -6.856 -11.522 6.174 1.00 98.38 265 ALA A O 1
ATOM 2084 N N . LEU A 1 266 ? -6.563 -12.253 8.272 1.00 97.94 266 LEU A N 1
ATOM 2085 C CA . LEU A 1 266 ? -5.927 -13.519 7.902 1.00 97.94 266 LEU A CA 1
ATOM 2086 C C . LEU A 1 266 ? -6.896 -14.495 7.211 1.00 97.94 266 LEU A C 1
ATOM 2088 O O . LEU A 1 266 ? -6.451 -15.359 6.457 1.00 97.94 266 LEU A O 1
ATOM 2092 N N . GLY A 1 267 ? -8.205 -14.360 7.432 1.00 97.19 267 GLY A N 1
ATOM 2093 C CA . GLY A 1 267 ? -9.230 -15.083 6.678 1.00 97.19 267 GLY A CA 1
ATOM 2094 C C . GLY A 1 267 ? -9.481 -14.520 5.272 1.00 97.19 267 GLY A C 1
ATOM 2095 O O . GLY A 1 267 ? -10.097 -15.201 4.455 1.00 97.19 267 GLY A O 1
ATOM 2096 N N . LEU A 1 268 ? -9.004 -13.305 4.978 1.00 97.25 268 LEU A N 1
ATOM 2097 C CA . LEU A 1 268 ? -9.197 -12.577 3.713 1.00 97.25 268 LEU A CA 1
ATOM 2098 C C . LEU A 1 268 ? -7.946 -12.578 2.813 1.00 97.25 268 LEU A C 1
ATOM 2100 O O . LEU A 1 268 ? -7.872 -11.822 1.847 1.00 97.25 268 LEU A O 1
ATOM 2104 N N . LEU A 1 269 ? -6.934 -13.400 3.120 1.00 97.62 269 LEU A N 1
ATOM 2105 C CA . LEU A 1 269 ? -5.675 -13.415 2.360 1.00 97.62 269 LEU A CA 1
ATOM 2106 C C . LEU A 1 269 ? -5.843 -13.873 0.908 1.00 97.62 269 LEU A C 1
ATOM 2108 O O . LEU A 1 269 ? -5.062 -13.463 0.051 1.00 97.62 269 LEU A O 1
ATOM 2112 N N . VAL A 1 270 ? -6.858 -14.689 0.634 1.00 95.62 270 VAL A N 1
ATOM 2113 C CA . VAL A 1 270 ? -7.172 -15.235 -0.690 1.00 95.62 270 VAL A CA 1
ATOM 2114 C C . VAL A 1 270 ? -8.586 -14.841 -1.124 1.00 95.62 270 VAL A C 1
ATOM 2116 O O . VAL A 1 270 ? -9.434 -14.604 -0.257 1.00 95.62 270 VAL A O 1
ATOM 2119 N N . PRO A 1 271 ? -8.871 -14.776 -2.437 1.00 88.88 271 PRO A N 1
ATOM 2120 C CA . PRO A 1 271 ? -10.218 -14.521 -2.934 1.00 88.88 271 PRO A CA 1
ATOM 2121 C C . PRO A 1 271 ? -11.200 -15.611 -2.486 1.00 88.88 271 PRO A C 1
ATOM 2123 O O . PRO A 1 271 ? -10.912 -16.805 -2.563 1.00 88.88 271 PRO A O 1
ATOM 2126 N N . ALA A 1 272 ? -12.405 -15.214 -2.078 1.00 70.81 272 ALA A N 1
ATOM 2127 C CA . ALA A 1 272 ? -13.424 -16.152 -1.601 1.00 70.81 272 ALA A CA 1
ATOM 2128 C C . ALA A 1 272 ? -13.914 -17.140 -2.676 1.00 70.81 272 ALA A C 1
ATOM 2130 O O . ALA A 1 272 ? -14.339 -18.245 -2.343 1.00 70.81 272 ALA A O 1
ATOM 2131 N N . GLU A 1 273 ? -13.874 -16.752 -3.955 1.00 63.53 273 GLU A N 1
ATOM 2132 C CA . GLU A 1 273 ? -14.473 -17.529 -5.050 1.00 63.53 273 GLU A CA 1
ATOM 2133 C C . GLU A 1 273 ? -13.696 -18.796 -5.428 1.00 63.53 273 GLU A C 1
ATOM 2135 O O . GLU A 1 273 ? -14.216 -19.618 -6.181 1.00 63.53 273 GLU A O 1
ATOM 2140 N N . HIS A 1 274 ? -12.488 -18.983 -4.893 1.00 51.16 274 HIS A N 1
ATOM 2141 C CA . HIS A 1 274 ? -11.621 -20.085 -5.299 1.00 51.16 274 HIS A CA 1
ATOM 2142 C C . HIS A 1 274 ? -11.342 -21.105 -4.183 1.00 51.16 274 HIS A C 1
ATOM 2144 O O . HIS A 1 274 ? -10.973 -22.233 -4.495 1.00 51.16 274 HIS A O 1
ATOM 2150 N N . SER A 1 275 ? -11.659 -20.803 -2.911 1.00 41.56 275 SER A N 1
ATOM 2151 C CA . SER A 1 275 ? -11.495 -21.760 -1.805 1.00 41.56 275 SER A CA 1
ATOM 2152 C C . SER A 1 275 ? -12.154 -23.109 -2.134 1.00 41.56 275 SER A C 1
ATOM 2154 O O . SER A 1 275 ? -13.390 -23.192 -2.165 1.00 41.56 275 SER A O 1
ATOM 2156 N N . PRO A 1 276 ? -11.377 -24.189 -2.359 1.00 39.75 276 PRO A N 1
ATOM 2157 C CA . PRO A 1 276 ? -11.952 -25.496 -2.598 1.00 39.75 276 PRO A CA 1
ATOM 2158 C C . PRO A 1 276 ? -12.652 -25.886 -1.307 1.00 39.75 276 PRO A C 1
ATOM 2160 O O . PRO A 1 276 ? -12.016 -26.039 -0.265 1.00 39.75 276 PRO A O 1
ATOM 2163 N N . GLY A 1 277 ? -13.982 -25.989 -1.369 1.00 37.00 277 GLY A N 1
ATOM 2164 C CA . GLY A 1 277 ? -14.797 -26.392 -0.236 1.00 37.00 277 GLY A CA 1
ATOM 2165 C C . GLY A 1 277 ? -14.160 -27.599 0.437 1.00 37.00 277 GLY A C 1
ATOM 2166 O O . GLY A 1 277 ? -14.053 -28.668 -0.166 1.00 37.00 277 GLY A O 1
ATOM 2167 N N . ILE A 1 278 ? -13.701 -27.409 1.674 1.00 39.81 278 ILE A N 1
ATOM 2168 C CA . ILE A 1 278 ? -13.198 -28.494 2.504 1.00 39.81 278 ILE A CA 1
ATOM 2169 C C . ILE A 1 278 ? -14.339 -29.517 2.565 1.00 39.81 278 ILE A C 1
ATOM 2171 O O . ILE A 1 278 ? -15.421 -29.183 3.064 1.00 39.81 278 ILE A O 1
ATOM 2175 N N . PRO A 1 279 ? -14.170 -30.750 2.049 1.00 35.00 279 PRO A N 1
ATOM 2176 C CA . PRO A 1 279 ? -15.174 -31.772 2.258 1.00 35.00 279 PRO A CA 1
ATOM 2177 C C . PRO A 1 279 ? -15.236 -31.978 3.763 1.00 35.00 279 PRO A C 1
ATOM 2179 O O . PRO A 1 279 ? -14.205 -32.254 4.376 1.00 35.00 279 PRO A O 1
ATOM 2182 N N . ALA A 1 280 ? -16.421 -31.808 4.348 1.00 34.06 280 ALA A N 1
ATOM 2183 C CA . ALA A 1 280 ? -16.661 -32.001 5.769 1.00 34.06 280 ALA A CA 1
ATOM 2184 C C . ALA A 1 280 ? -16.040 -33.332 6.222 1.00 34.06 280 ALA A C 1
ATOM 2186 O O . ALA A 1 280 ? -16.598 -34.411 5.999 1.00 34.06 280 ALA A O 1
ATOM 2187 N N . ALA A 1 281 ? -14.852 -33.261 6.826 1.00 39.16 281 ALA A N 1
ATOM 2188 C CA . ALA A 1 281 ? -14.205 -34.419 7.397 1.00 39.16 281 ALA A CA 1
ATOM 2189 C C . ALA A 1 281 ? -15.102 -34.872 8.543 1.00 39.16 281 ALA A C 1
ATOM 2191 O O . ALA A 1 281 ? -15.360 -34.134 9.495 1.00 39.16 281 ALA A O 1
ATOM 2192 N N . SER A 1 282 ? -15.644 -36.077 8.401 1.00 36.97 282 SER A N 1
ATOM 2193 C CA . SER A 1 282 ? -16.506 -36.693 9.393 1.00 36.97 282 SER A CA 1
ATOM 2194 C C . SER A 1 282 ? -15.750 -36.754 10.716 1.00 36.97 282 SER A C 1
ATOM 2196 O O . SER A 1 282 ? -14.833 -37.561 10.879 1.00 36.97 282 SER A O 1
ATOM 2198 N N . VAL A 1 283 ? -16.136 -35.893 11.657 1.00 35.22 283 VAL A N 1
ATOM 2199 C CA . VAL A 1 283 ? -15.701 -35.950 13.050 1.00 35.22 283 VAL A CA 1
ATOM 2200 C C . VAL A 1 283 ? -16.158 -37.299 13.598 1.00 35.22 283 VAL A C 1
ATOM 2202 O O . VAL A 1 283 ? -17.305 -37.475 14.006 1.00 35.22 283 VAL A O 1
ATOM 2205 N N . LYS A 1 284 ? -15.271 -38.297 13.571 1.00 37.19 284 LYS A N 1
ATOM 2206 C CA . LYS A 1 284 ? -15.453 -39.504 14.369 1.00 37.19 284 LYS A CA 1
ATOM 2207 C C . LYS A 1 284 ? -15.227 -39.104 15.819 1.00 37.19 284 LYS A C 1
ATOM 2209 O O . LYS A 1 284 ? -14.095 -38.876 16.236 1.00 37.19 284 LYS A O 1
ATOM 2214 N N . GLN A 1 285 ? -16.325 -39.005 16.564 1.00 35.75 285 GLN A N 1
ATOM 2215 C CA . GLN A 1 285 ? -16.297 -38.989 18.021 1.00 35.75 285 GLN A CA 1
ATOM 2216 C C . GLN A 1 285 ? -15.431 -40.155 18.528 1.00 35.75 285 GLN A C 1
ATOM 2218 O O . GLN A 1 285 ? -15.560 -41.270 18.008 1.00 35.75 285 GLN A O 1
ATOM 2223 N N . PRO A 1 286 ? -14.572 -39.941 19.537 1.00 38.84 286 PRO A N 1
ATOM 2224 C CA . PRO A 1 286 ? -13.908 -41.047 20.197 1.00 38.84 286 PRO A CA 1
ATOM 2225 C C . PRO A 1 286 ? -14.973 -41.868 20.932 1.00 38.84 286 PRO A C 1
ATOM 2227 O O . PRO A 1 286 ? -15.715 -41.353 21.768 1.00 38.84 286 PRO A O 1
ATOM 2230 N N . ALA A 1 287 ? -15.073 -43.149 20.580 1.00 45.72 287 ALA A N 1
ATOM 2231 C CA . ALA A 1 287 ? -15.873 -44.100 21.327 1.00 45.72 287 ALA A CA 1
ATOM 2232 C C . ALA A 1 287 ? -15.267 -44.250 22.727 1.00 45.72 287 ALA A C 1
ATOM 2234 O O . ALA A 1 287 ? -14.103 -44.619 22.870 1.00 45.72 287 ALA A O 1
ATOM 2235 N N . HIS A 1 288 ? -16.070 -43.956 23.745 1.00 43.97 288 HIS A N 1
ATOM 2236 C CA . HIS A 1 288 ? -15.797 -44.374 25.110 1.00 43.97 288 HIS A CA 1
ATOM 2237 C C . HIS A 1 288 ? -15.718 -45.906 25.177 1.00 43.97 288 HIS A C 1
ATOM 2239 O O . HIS A 1 288 ? -16.694 -46.589 24.858 1.00 43.97 288 HIS A O 1
ATOM 2245 N N . ALA A 1 289 ? -14.572 -46.410 25.629 1.00 45.19 289 ALA A N 1
ATOM 2246 C CA . ALA A 1 289 ? -14.404 -47.672 26.343 1.00 45.19 289 ALA A CA 1
ATOM 2247 C C . ALA A 1 289 ? -13.208 -47.523 27.289 1.00 45.19 289 ALA A C 1
ATOM 2249 O O . ALA A 1 289 ? -12.157 -47.034 26.816 1.00 45.19 289 ALA A O 1
#

pLDDT: mean 90.92, std 13.66, range [34.06, 98.88]

Foldseek 3Di:
DCLLVLAAQVQKFKFFQNHTDTLCVVVDPDDPLAEEEEEDAAAQLCVLVLQNLSSVQNVNCVVPVCCSAPVVDQGRYAYEYAQAQRADLVLSSCDDPVSYHYHNHLQQLLVVLVVCLVSLHQEYEFEDADQQFDVSQVPDDVSVVSLVSLQVRHNWYKYGGSVLEDPPFRMKMKGLRVSSCVSVVCRLPLVVVLVVLVPDDQVSVVVSCPDPDHSVRVVVVSVVNVVRVPRDDNVVSVVVVVVQVVCSVVRINMGTIHIDRSRRRSSRNHHPVPHPPDPPDPPDDDDDD

Radius of gyration: 19.96 Å; chains: 1; bounding box: 42×66×50 Å